Protein AF-A0A2I1HVH8-F1 (afdb_monomer_lite)

Organism: NCBI:txid588596

Structure (mmCIF, N/CA/C/O backbone):
data_AF-A0A2I1HVH8-F1
#
_entry.id   AF-A0A2I1HVH8-F1
#
loop_
_atom_site.group_PDB
_atom_site.id
_atom_site.type_symbol
_atom_site.label_atom_id
_atom_site.label_alt_id
_atom_site.label_comp_id
_atom_site.label_asym_id
_atom_site.label_entity_id
_atom_site.label_seq_id
_atom_site.pdbx_PDB_ins_code
_atom_site.Cartn_x
_atom_site.Cartn_y
_atom_site.Cartn_z
_atom_site.occupancy
_atom_site.B_iso_or_equiv
_atom_site.auth_seq_id
_atom_site.auth_comp_id
_atom_site.auth_asym_id
_atom_site.auth_atom_id
_atom_site.pdbx_PDB_model_num
ATOM 1 N N . MET A 1 1 ? 61.898 50.102 49.436 1.00 34.00 1 MET A N 1
ATOM 2 C CA . MET A 1 1 ? 62.771 50.126 48.246 1.00 34.00 1 MET A CA 1
ATOM 3 C C . MET A 1 1 ? 62.440 48.877 47.449 1.00 34.00 1 MET A C 1
ATOM 5 O O . MET A 1 1 ? 62.693 47.801 47.965 1.00 34.00 1 MET A O 1
ATOM 9 N N . GLU A 1 2 ? 61.771 48.942 46.303 1.00 34.81 2 GLU A N 1
ATOM 10 C CA . GLU A 1 2 ? 61.152 50.096 45.628 1.00 34.81 2 GLU A CA 1
ATOM 11 C C . GLU A 1 2 ? 59.725 49.744 45.173 1.00 34.81 2 GLU A C 1
ATOM 13 O O . GLU A 1 2 ? 59.361 48.579 45.056 1.00 34.81 2 GLU A O 1
ATOM 18 N N . VAL A 1 3 ? 58.927 50.789 44.977 1.00 26.58 3 VAL A N 1
ATOM 19 C CA . VAL A 1 3 ? 57.600 50.820 44.334 1.00 26.58 3 VAL A CA 1
ATOM 20 C C . VAL A 1 3 ? 57.868 51.545 42.988 1.00 26.58 3 VAL A C 1
ATOM 22 O O . VAL A 1 3 ? 58.824 52.314 42.940 1.00 26.58 3 VAL A O 1
ATOM 25 N N . THR A 1 4 ? 57.238 51.325 41.831 1.00 30.77 4 THR A N 1
ATOM 26 C CA . THR A 1 4 ? 55.811 51.384 41.444 1.00 30.77 4 THR A CA 1
ATOM 27 C C . THR A 1 4 ? 55.678 51.012 39.957 1.00 30.77 4 THR A C 1
ATOM 29 O O . THR A 1 4 ? 56.573 51.335 39.185 1.00 30.77 4 THR A O 1
ATOM 32 N N . ASN A 1 5 ? 54.513 50.500 39.546 1.00 32.00 5 ASN A N 1
ATOM 33 C CA . ASN A 1 5 ? 53.849 50.790 38.259 1.00 32.00 5 ASN A CA 1
ATOM 34 C C . ASN A 1 5 ? 52.337 50.737 38.565 1.00 32.00 5 ASN A C 1
ATOM 36 O O . ASN A 1 5 ? 51.844 49.668 38.900 1.00 32.00 5 ASN A O 1
ATOM 40 N N . ILE A 1 6 ? 51.689 51.863 38.881 1.00 35.03 6 ILE A N 1
ATOM 41 C CA . ILE A 1 6 ? 51.055 52.859 37.986 1.00 35.03 6 ILE A CA 1
ATOM 42 C C . ILE A 1 6 ? 49.607 52.473 37.596 1.00 35.03 6 ILE A C 1
ATOM 44 O O . ILE A 1 6 ? 49.380 51.826 36.583 1.00 35.03 6 ILE A O 1
ATOM 48 N N . ILE A 1 7 ? 48.698 52.971 38.449 1.00 35.03 7 ILE A N 1
ATOM 49 C CA . ILE A 1 7 ? 47.397 53.640 38.204 1.00 35.03 7 ILE A CA 1
ATOM 50 C C . ILE A 1 7 ? 46.210 52.838 37.628 1.00 35.03 7 ILE A C 1
ATOM 52 O O . ILE A 1 7 ? 46.290 52.197 36.587 1.00 35.03 7 ILE A O 1
ATOM 56 N N . GLU A 1 8 ? 45.089 52.988 38.343 1.00 32.66 8 GLU A N 1
ATOM 57 C CA . GLU A 1 8 ? 43.736 52.471 38.106 1.00 32.66 8 GLU A CA 1
ATOM 58 C C . GLU A 1 8 ? 42.855 53.485 37.336 1.00 32.66 8 GLU A C 1
ATOM 60 O O . GLU A 1 8 ? 42.989 54.692 37.527 1.00 32.66 8 GLU A O 1
ATOM 65 N N . ASP A 1 9 ? 41.991 52.948 36.469 1.00 32.50 9 ASP A N 1
ATOM 66 C CA . ASP A 1 9 ? 40.553 53.191 36.220 1.00 32.50 9 ASP A CA 1
ATOM 67 C C . ASP A 1 9 ? 39.823 54.559 36.381 1.00 32.50 9 ASP A C 1
ATOM 69 O O . ASP A 1 9 ? 40.107 55.390 37.236 1.00 32.50 9 ASP A O 1
ATOM 73 N N . VAL A 1 10 ? 38.709 54.622 35.621 1.00 35.72 10 VAL A N 1
ATOM 74 C CA . VAL A 1 10 ? 37.472 55.439 35.756 1.00 35.72 10 VAL A CA 1
ATOM 75 C C . VAL A 1 10 ? 37.502 56.906 35.283 1.00 35.72 10 VAL A C 1
ATOM 77 O O . VAL A 1 10 ? 38.093 57.765 35.92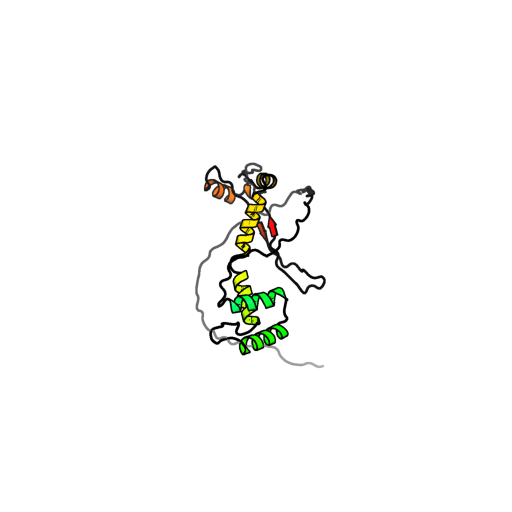4 1.00 35.72 10 VAL A O 1
ATOM 80 N N . ASP A 1 11 ? 36.728 57.211 34.227 1.00 34.94 11 ASP A N 1
ATOM 81 C CA . ASP A 1 11 ? 35.500 58.018 34.395 1.00 34.94 11 ASP A CA 1
ATOM 82 C C . ASP A 1 11 ? 34.467 57.828 33.261 1.00 34.94 11 ASP A C 1
ATOM 84 O O . ASP A 1 11 ? 34.795 57.332 32.181 1.00 34.94 11 ASP A O 1
ATOM 88 N N . ASN A 1 12 ? 33.202 58.138 33.572 1.00 35.31 12 ASN A N 1
ATOM 89 C CA . ASN A 1 12 ? 32.014 57.925 32.726 1.00 35.31 12 ASN A CA 1
ATOM 90 C C . ASN A 1 12 ? 31.882 58.937 31.573 1.00 35.31 12 ASN A C 1
ATOM 92 O O . ASN A 1 12 ? 32.375 60.052 31.681 1.00 35.31 12 ASN A O 1
ATOM 96 N N . ASP A 1 13 ? 31.061 58.597 30.573 1.00 37.09 13 ASP A N 1
ATOM 97 C CA . ASP A 1 13 ? 29.995 59.498 30.103 1.00 37.09 13 ASP A CA 1
ATOM 98 C C . ASP A 1 13 ? 28.832 58.694 29.485 1.00 37.09 13 ASP A C 1
ATOM 100 O O . ASP A 1 13 ? 29.023 57.593 28.964 1.00 37.09 13 ASP A O 1
ATOM 104 N N . VAL A 1 14 ? 27.618 59.236 29.612 1.00 41.03 14 VAL A N 1
ATOM 105 C CA . VAL A 1 14 ? 26.330 58.654 29.187 1.00 41.03 14 VAL A CA 1
ATOM 106 C C . VAL A 1 14 ? 25.817 59.427 27.976 1.00 41.03 14 VAL A C 1
ATOM 108 O O . VAL A 1 14 ? 25.887 60.648 28.001 1.00 41.03 14 VAL A O 1
ATOM 111 N N . GLU A 1 15 ? 25.227 58.748 26.991 1.00 42.59 15 GLU A N 1
ATOM 112 C CA . GLU A 1 15 ? 24.116 59.306 26.203 1.00 42.59 15 GLU A CA 1
ATOM 113 C C . GLU A 1 15 ? 23.128 58.192 25.821 1.00 42.59 15 GLU A C 1
ATOM 115 O O . GLU A 1 15 ? 23.502 57.020 25.700 1.00 42.59 15 GLU A O 1
ATOM 120 N N . GLU A 1 16 ? 21.862 58.579 25.697 1.00 37.84 16 GLU A N 1
ATOM 121 C CA . GLU A 1 16 ? 20.694 57.720 25.469 1.00 37.84 16 GLU A CA 1
ATOM 122 C C . GLU A 1 16 ? 20.374 57.587 23.965 1.00 37.84 16 GLU A C 1
ATOM 124 O O . GLU A 1 16 ? 20.778 58.424 23.163 1.00 37.84 16 GLU A O 1
ATOM 129 N N . ASP A 1 17 ? 19.603 56.565 23.581 1.00 40.47 17 ASP A N 1
ATOM 130 C CA . ASP A 1 17 ? 18.743 56.613 22.388 1.00 40.47 17 ASP A CA 1
ATOM 131 C C . ASP A 1 17 ? 17.517 55.705 22.620 1.00 40.47 17 ASP A C 1
ATOM 133 O O . ASP A 1 17 ? 17.613 54.664 23.279 1.00 40.47 17 ASP A O 1
ATOM 137 N N . GLU A 1 18 ? 16.348 56.157 22.162 1.00 40.56 18 GLU A N 1
ATOM 138 C CA . GLU A 1 18 ? 15.040 55.781 22.722 1.00 40.56 18 GLU A CA 1
ATOM 139 C C . GLU A 1 18 ? 14.356 54.540 22.094 1.00 40.56 18 GLU A C 1
ATOM 141 O O . GLU A 1 18 ? 14.750 53.998 21.062 1.00 40.56 18 GLU A O 1
ATOM 146 N N . VAL A 1 19 ? 13.299 54.102 22.787 1.00 46.94 19 VAL A N 1
ATOM 147 C CA . VAL A 1 19 ? 12.370 52.991 22.504 1.00 46.94 19 VAL A CA 1
ATOM 148 C C . VAL A 1 19 ? 11.565 53.106 21.200 1.00 46.94 19 VAL A C 1
ATOM 150 O O . VAL A 1 19 ? 11.231 54.201 20.760 1.00 46.94 19 VAL A O 1
ATOM 153 N N . GLU A 1 20 ? 11.088 51.960 20.701 1.00 39.94 20 GLU A N 1
ATOM 154 C CA . GLU A 1 20 ? 9.689 51.823 20.258 1.00 39.94 20 GLU A CA 1
ATOM 155 C C . GLU A 1 20 ? 9.161 50.421 20.637 1.00 39.94 20 GLU A C 1
ATOM 157 O O . GLU A 1 20 ? 9.831 49.410 20.404 1.00 39.94 20 GLU A O 1
ATOM 162 N N . ASP A 1 21 ? 7.990 50.385 21.280 1.00 40.16 21 ASP A N 1
ATOM 163 C CA . ASP A 1 21 ? 7.294 49.181 21.756 1.00 40.16 21 ASP A CA 1
ATOM 164 C C . ASP A 1 21 ? 6.444 48.529 20.648 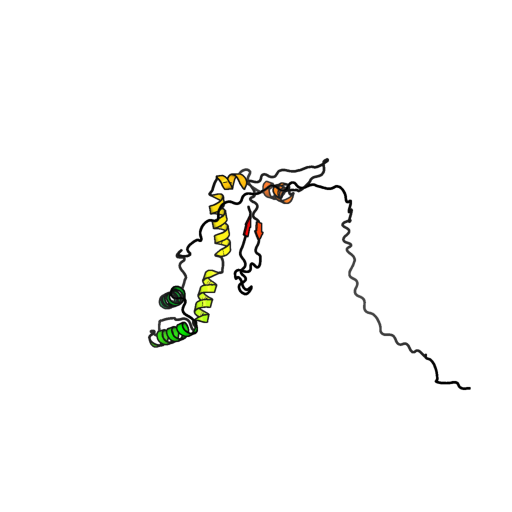1.00 40.16 21 ASP A C 1
ATOM 166 O O . ASP A 1 21 ? 6.005 49.208 19.720 1.00 40.16 21 ASP A O 1
ATOM 170 N N . ASP A 1 22 ? 6.109 47.242 20.798 1.00 41.78 22 ASP A N 1
ATOM 171 C CA . ASP A 1 22 ? 4.898 46.674 20.182 1.00 41.78 22 ASP A CA 1
ATOM 172 C C . ASP A 1 22 ? 4.371 45.493 21.033 1.00 41.78 22 ASP A C 1
ATOM 174 O O . ASP A 1 22 ? 4.923 44.387 21.031 1.00 41.78 22 ASP A O 1
ATOM 178 N N . ASP A 1 23 ? 3.305 45.747 21.798 1.00 46.72 23 ASP A N 1
ATOM 179 C CA . ASP A 1 23 ? 2.605 44.768 22.641 1.00 46.72 23 ASP A CA 1
ATOM 180 C C . ASP A 1 23 ? 1.789 43.766 21.802 1.00 46.72 23 ASP A C 1
ATOM 182 O O . ASP A 1 23 ? 0.878 44.173 21.078 1.00 46.72 23 ASP A O 1
ATOM 186 N N . VAL A 1 24 ? 1.974 42.451 22.003 1.00 47.81 24 VAL A N 1
ATOM 187 C CA . VAL A 1 24 ? 0.901 41.459 21.756 1.00 47.81 24 VAL A CA 1
ATOM 188 C C . VAL A 1 24 ? 0.891 40.348 22.815 1.00 47.81 24 VAL A C 1
ATOM 190 O O . VAL A 1 24 ? 1.461 39.277 22.627 1.00 47.81 24 VAL A O 1
ATOM 193 N N . ASP A 1 25 ? 0.184 40.657 23.900 1.00 38.38 25 ASP A N 1
ATOM 194 C CA . ASP A 1 25 ? -0.862 39.867 24.574 1.00 38.38 25 ASP A CA 1
ATOM 195 C C . ASP A 1 25 ? -0.653 38.364 24.884 1.00 38.38 25 ASP A C 1
ATOM 197 O O . ASP A 1 25 ? -0.353 37.514 24.040 1.00 38.38 25 ASP A O 1
ATOM 201 N N . GLU A 1 26 ? -0.940 38.031 26.140 1.00 47.72 26 GLU A N 1
ATOM 202 C CA . GLU A 1 26 ? -0.779 36.720 26.760 1.00 47.72 26 GLU A CA 1
ATOM 203 C C . GLU A 1 26 ? -1.808 35.703 26.244 1.00 47.72 26 GLU A C 1
ATOM 205 O O . GLU A 1 26 ? -3.008 35.970 26.184 1.00 47.72 26 GLU A O 1
ATOM 210 N N . ARG A 1 27 ? -1.369 34.463 26.000 1.00 46.41 27 ARG A N 1
ATOM 211 C CA . ARG A 1 27 ? -2.220 33.284 26.222 1.00 46.41 27 ARG A CA 1
ATOM 212 C C . ARG A 1 27 ? -1.409 32.172 26.860 1.00 46.41 27 ARG A C 1
ATOM 214 O O . ARG A 1 27 ? -0.721 31.415 26.176 1.00 46.41 27 ARG A O 1
ATOM 221 N N . GLU A 1 28 ? -1.524 32.098 28.179 1.00 44.59 28 GLU A N 1
ATOM 222 C CA . GLU A 1 28 ? -1.053 30.977 28.980 1.00 44.59 28 GLU A CA 1
ATOM 223 C C . GLU A 1 28 ? -1.683 29.673 28.469 1.00 44.59 28 GLU A C 1
ATOM 225 O O . GLU A 1 28 ? -2.885 29.603 28.199 1.00 44.59 28 GLU A O 1
ATOM 230 N N . MET A 1 29 ? -0.857 28.639 28.314 1.00 44.59 29 MET A N 1
ATOM 231 C CA . MET A 1 29 ? -1.320 27.268 28.114 1.00 44.59 29 MET A CA 1
ATOM 232 C C . MET A 1 29 ? -1.017 26.489 29.389 1.00 44.59 29 MET A C 1
ATOM 234 O O . MET A 1 29 ? -0.026 25.766 29.465 1.00 44.59 29 MET A O 1
ATOM 238 N N . GLU A 1 30 ? -1.868 26.687 30.397 1.00 44.84 30 GLU A N 1
ATOM 239 C CA . GLU A 1 30 ? -1.991 25.754 31.514 1.00 44.84 30 GLU A CA 1
ATOM 240 C C . GLU A 1 30 ? -2.623 24.451 30.995 1.00 44.84 30 GLU A C 1
ATOM 242 O O . GLU A 1 30 ? -3.791 24.424 30.611 1.00 44.84 30 GLU A O 1
ATOM 247 N N . ASP A 1 31 ? -1.848 23.370 30.996 1.00 44.09 31 ASP A N 1
ATOM 248 C CA . ASP A 1 31 ? -2.352 21.999 31.107 1.00 44.09 31 ASP A CA 1
ATOM 249 C C . ASP A 1 31 ? -1.445 21.317 32.147 1.00 44.09 31 ASP A C 1
ATOM 251 O O . ASP A 1 31 ? -0.288 21.002 31.866 1.00 44.09 31 ASP A O 1
ATOM 255 N N . ASP A 1 32 ? -1.948 21.195 33.380 1.00 40.41 32 ASP A N 1
ATOM 256 C CA . ASP A 1 32 ? -1.176 20.814 34.570 1.00 40.41 32 ASP A CA 1
ATOM 257 C C . ASP A 1 32 ? -0.465 19.452 34.449 1.00 40.41 32 ASP A C 1
ATOM 259 O O . ASP A 1 32 ? -1.087 18.410 34.207 1.00 40.41 32 ASP A O 1
ATOM 263 N N . GLU A 1 33 ? 0.836 19.437 34.757 1.00 49.19 33 GLU A N 1
ATOM 264 C CA . GLU A 1 33 ? 1.557 18.211 35.104 1.00 49.19 33 GLU A CA 1
ATOM 265 C C . GLU A 1 33 ? 1.128 17.724 36.496 1.00 49.19 33 GLU A C 1
ATOM 267 O O . GLU A 1 33 ? 1.556 18.260 37.518 1.00 49.19 33 GLU A O 1
ATOM 272 N N . ASP A 1 34 ? 0.343 16.646 36.557 1.00 41.97 34 ASP A N 1
ATOM 273 C CA . ASP A 1 34 ? 0.127 15.890 37.798 1.00 41.97 34 ASP A CA 1
ATOM 274 C C . ASP A 1 34 ? 0.772 14.493 37.673 1.00 41.97 34 ASP A C 1
ATOM 276 O O . ASP A 1 34 ? 0.103 13.454 37.658 1.00 41.97 34 ASP A O 1
ATOM 280 N N . GLU A 1 35 ? 2.109 14.466 37.550 1.00 46.56 35 GLU A N 1
ATOM 281 C CA . GLU A 1 35 ? 2.903 13.235 37.658 1.00 46.56 35 GLU A CA 1
ATOM 282 C C . GLU A 1 35 ? 2.698 12.591 39.041 1.00 46.56 35 GLU A C 1
ATOM 284 O O . GLU A 1 35 ? 3.227 13.036 40.063 1.00 46.56 35 GLU A O 1
ATOM 289 N N . LYS A 1 36 ? 1.976 11.467 39.074 1.00 43.06 36 LYS A N 1
ATOM 290 C CA . LYS A 1 36 ? 1.959 10.546 40.218 1.00 43.06 36 LYS A CA 1
ATOM 291 C C . LYS A 1 36 ? 2.417 9.159 39.781 1.00 43.06 36 LYS A C 1
ATOM 293 O O . LYS A 1 36 ? 1.661 8.388 39.197 1.00 43.06 36 LYS A O 1
ATOM 298 N N . ILE A 1 37 ? 3.681 8.871 40.083 1.00 41.72 37 ILE A N 1
ATOM 299 C CA . ILE A 1 37 ? 4.357 7.587 39.855 1.00 41.72 37 ILE A CA 1
ATOM 300 C C . ILE A 1 37 ? 3.848 6.521 40.851 1.00 41.72 37 ILE A C 1
ATOM 302 O O . ILE A 1 37 ? 3.471 6.867 41.971 1.00 41.72 37 ILE A O 1
ATOM 306 N N . GLN A 1 38 ? 3.982 5.243 40.451 1.00 36.44 38 GLN A N 1
ATOM 307 C CA . GLN A 1 38 ? 3.766 3.955 41.158 1.00 36.44 38 GLN A CA 1
ATOM 308 C C . GLN A 1 38 ? 2.469 3.242 40.720 1.00 36.44 38 GLN A C 1
ATOM 310 O O . GLN A 1 38 ? 1.422 3.868 40.598 1.00 36.44 38 GLN A O 1
ATOM 315 N N . GLU A 1 39 ? 2.464 1.942 40.405 1.00 37.75 39 GLU A N 1
ATOM 316 C CA . GLU A 1 39 ? 3.356 0.822 40.788 1.00 37.75 39 GLU A CA 1
ATOM 317 C C . GLU A 1 39 ? 3.708 -0.081 39.576 1.00 37.75 39 GLU A C 1
ATOM 319 O O . GLU A 1 39 ? 3.120 0.068 38.503 1.00 37.75 39 GLU A O 1
ATOM 324 N N . ASP A 1 40 ? 4.661 -1.007 39.741 1.00 39.72 40 ASP A N 1
ATOM 325 C CA . ASP A 1 40 ? 5.194 -1.871 38.671 1.00 39.72 40 ASP A CA 1
ATOM 326 C C . ASP A 1 40 ? 4.115 -2.695 37.935 1.00 39.72 40 ASP A C 1
ATOM 328 O O . ASP A 1 40 ? 3.392 -3.492 38.537 1.00 39.72 40 ASP A O 1
ATOM 332 N N . VAL A 1 41 ? 4.051 -2.557 36.604 1.00 46.72 41 VAL A N 1
ATOM 333 C CA . VAL A 1 41 ? 3.230 -3.407 35.724 1.00 46.72 41 VAL A CA 1
ATOM 334 C C . VAL A 1 41 ? 4.136 -4.427 35.040 1.00 46.72 41 VAL A C 1
ATOM 336 O O . VAL A 1 41 ? 4.869 -4.102 34.106 1.00 46.72 41 VAL A O 1
ATOM 339 N N . GLU A 1 42 ? 4.079 -5.673 35.505 1.00 39.78 42 GLU A N 1
ATOM 340 C CA . GLU A 1 42 ? 4.772 -6.801 34.884 1.00 39.78 42 GLU A CA 1
ATOM 341 C C . GLU A 1 42 ? 4.022 -7.231 33.610 1.00 39.78 42 GLU A C 1
ATOM 343 O O . GLU A 1 42 ? 2.898 -7.732 33.667 1.00 39.78 42 GLU A O 1
ATOM 348 N N . PHE A 1 43 ? 4.625 -6.989 32.443 1.00 42.22 43 PHE A N 1
ATOM 349 C CA . PHE A 1 43 ? 4.084 -7.411 31.150 1.00 42.22 43 PHE A CA 1
ATOM 350 C C . PHE A 1 43 ? 4.579 -8.821 30.807 1.00 42.22 43 PHE A C 1
ATOM 352 O O . PHE A 1 43 ? 5.760 -9.009 30.507 1.00 42.22 43 PHE A O 1
ATOM 359 N N . GLU A 1 44 ? 3.679 -9.807 30.787 1.00 36.34 44 GLU A N 1
ATOM 360 C CA . GLU A 1 44 ? 3.984 -11.121 30.212 1.00 36.34 44 GLU A CA 1
ATOM 361 C C . GLU A 1 44 ? 4.159 -10.999 28.688 1.00 36.34 44 GLU A C 1
ATOM 363 O O . GLU A 1 44 ? 3.255 -10.569 27.967 1.00 36.34 44 GLU A O 1
ATOM 368 N N . LEU A 1 45 ? 5.338 -11.379 28.189 1.00 35.41 45 LEU A N 1
ATOM 369 C CA . LEU A 1 45 ? 5.624 -11.431 26.757 1.00 35.41 45 LEU A CA 1
ATOM 370 C C . LEU A 1 45 ? 4.925 -12.646 26.137 1.00 35.41 45 LEU A C 1
ATOM 372 O O . LEU A 1 45 ? 5.263 -13.789 26.440 1.00 35.41 45 LEU A O 1
ATOM 376 N N . ILE A 1 46 ? 3.964 -12.393 25.250 1.00 36.50 46 ILE A N 1
ATOM 377 C CA . ILE A 1 46 ? 3.300 -13.432 24.459 1.00 36.50 46 ILE A CA 1
ATOM 378 C C . ILE A 1 46 ? 4.174 -13.739 23.236 1.00 36.50 46 ILE A C 1
ATOM 380 O O . ILE A 1 46 ? 4.367 -12.874 22.381 1.00 36.50 46 ILE A O 1
ATOM 384 N N . ASP A 1 47 ? 4.678 -14.970 23.138 1.00 31.30 47 ASP A N 1
ATOM 385 C CA . ASP A 1 47 ? 5.403 -15.442 21.954 1.00 31.30 47 ASP A CA 1
ATOM 386 C C . ASP A 1 47 ? 4.463 -15.514 20.736 1.00 31.30 47 ASP A C 1
ATOM 388 O O . ASP A 1 47 ? 3.483 -16.262 20.724 1.00 31.30 47 ASP A O 1
ATOM 392 N N . VAL A 1 48 ? 4.782 -14.747 19.689 1.00 39.44 48 VAL A N 1
ATOM 393 C CA . VAL A 1 48 ? 4.052 -14.739 18.412 1.00 39.44 48 VAL A CA 1
ATOM 394 C C . VAL A 1 48 ? 4.838 -15.535 17.371 1.00 39.44 48 VAL A C 1
ATOM 396 O O . VAL A 1 48 ? 5.917 -15.126 16.939 1.00 39.44 48 VAL A O 1
ATOM 399 N N . GLU A 1 49 ? 4.292 -16.675 16.948 1.00 30.23 49 GLU A N 1
ATOM 400 C CA . GLU A 1 49 ? 4.887 -17.523 15.911 1.00 30.23 49 GLU A CA 1
ATOM 401 C C . GLU A 1 49 ? 4.527 -16.998 14.507 1.00 30.23 49 GLU A C 1
ATOM 403 O O . GLU A 1 49 ? 3.356 -16.906 14.135 1.00 30.23 49 GLU A O 1
ATOM 408 N N . TYR A 1 50 ? 5.539 -16.623 13.717 1.00 36.62 50 TYR A N 1
ATOM 409 C CA . TYR A 1 50 ? 5.343 -15.992 12.406 1.00 36.62 50 TYR A CA 1
ATOM 410 C C . TYR A 1 50 ? 5.110 -17.024 11.282 1.00 36.62 50 TYR A C 1
ATOM 412 O O . TYR A 1 50 ? 5.900 -17.963 11.142 1.00 36.62 50 TYR A O 1
ATOM 420 N N . PRO A 1 51 ? 4.096 -16.838 10.410 1.00 34.66 51 PRO A N 1
ATOM 421 C CA . PRO A 1 51 ? 3.867 -17.710 9.259 1.00 34.66 51 PRO A CA 1
ATOM 422 C C . PRO A 1 51 ? 4.925 -17.523 8.146 1.00 34.66 51 PRO A C 1
ATOM 424 O O . PRO A 1 51 ? 5.557 -16.468 8.042 1.00 34.66 51 PRO A O 1
ATOM 427 N N . PRO A 1 52 ? 5.134 -18.534 7.277 1.00 36.81 52 PRO A N 1
ATOM 428 C CA . PRO A 1 52 ? 6.227 -18.540 6.305 1.00 36.81 52 PRO A CA 1
ATOM 429 C C . PRO A 1 52 ? 6.011 -17.593 5.112 1.00 36.81 52 PRO A C 1
ATOM 431 O O . PRO A 1 52 ? 4.926 -17.497 4.541 1.00 36.81 52 PRO A O 1
ATOM 434 N N . VAL A 1 53 ? 7.104 -16.953 4.685 1.00 38.53 53 VAL A N 1
ATOM 435 C CA . VAL A 1 53 ? 7.150 -15.929 3.627 1.00 38.53 53 VAL A CA 1
ATOM 436 C C . VAL A 1 53 ? 6.719 -16.470 2.252 1.00 38.53 53 VAL A C 1
ATOM 438 O O . VAL A 1 53 ? 7.289 -17.435 1.735 1.00 38.53 53 VAL A O 1
ATOM 441 N N . ALA A 1 54 ? 5.747 -15.800 1.622 1.00 38.12 54 ALA A N 1
ATOM 442 C CA . ALA A 1 54 ? 5.308 -16.077 0.253 1.00 38.12 54 ALA A CA 1
ATOM 443 C C . ALA A 1 54 ? 6.292 -15.531 -0.806 1.00 38.12 54 ALA A C 1
ATOM 445 O O . ALA A 1 54 ? 7.024 -14.571 -0.575 1.00 38.12 54 ALA A O 1
ATOM 446 N N . LYS A 1 55 ? 6.328 -16.162 -1.987 1.00 39.56 55 LYS A N 1
ATOM 447 C CA . LYS A 1 55 ? 7.310 -15.868 -3.049 1.00 39.56 55 LYS A CA 1
ATOM 448 C C . LYS A 1 55 ? 6.951 -14.625 -3.875 1.00 39.56 55 LYS A C 1
ATOM 450 O O . LYS A 1 55 ? 5.782 -14.358 -4.128 1.00 39.56 55 LYS A O 1
ATOM 455 N N . ASN A 1 56 ? 7.991 -13.938 -4.351 1.00 36.31 56 ASN A N 1
ATOM 456 C CA . ASN A 1 56 ? 7.929 -12.685 -5.115 1.00 36.31 56 ASN A CA 1
ATOM 457 C C . ASN A 1 56 ? 7.016 -12.736 -6.357 1.00 36.31 56 ASN A C 1
ATOM 459 O O . ASN A 1 56 ? 7.004 -13.722 -7.095 1.00 36.31 56 ASN A O 1
ATOM 463 N N . ILE A 1 57 ? 6.323 -11.622 -6.610 1.00 35.56 57 ILE A N 1
ATOM 464 C CA . ILE A 1 57 ? 5.382 -11.420 -7.723 1.00 35.56 57 ILE A CA 1
ATOM 465 C C . ILE A 1 57 ? 6.117 -10.937 -8.986 1.00 35.56 57 ILE A C 1
ATOM 467 O O . ILE A 1 57 ? 6.963 -10.046 -8.918 1.00 35.56 57 ILE A O 1
ATOM 471 N N . ASP A 1 58 ? 5.756 -11.498 -10.144 1.00 33.00 58 ASP A N 1
ATOM 472 C CA . ASP A 1 58 ? 6.259 -11.098 -11.466 1.00 33.00 58 ASP A CA 1
ATOM 473 C C . ASP A 1 58 ? 5.495 -9.879 -12.025 1.00 33.00 58 ASP A C 1
ATOM 475 O O . ASP A 1 58 ? 4.264 -9.831 -11.998 1.00 33.00 58 ASP A O 1
ATOM 479 N N . ILE A 1 59 ? 6.217 -8.884 -12.553 1.00 38.25 59 ILE A N 1
ATOM 480 C CA . ILE A 1 59 ? 5.659 -7.596 -13.007 1.00 38.25 59 ILE A CA 1
ATOM 481 C C . ILE A 1 59 ? 5.487 -7.606 -14.534 1.00 38.25 59 ILE A C 1
ATOM 483 O O . ILE A 1 59 ? 6.044 -6.783 -15.260 1.00 38.25 59 ILE A O 1
ATOM 487 N N . THR A 1 60 ? 4.690 -8.553 -15.031 1.00 37.41 60 THR A N 1
ATOM 488 C CA . THR A 1 60 ? 4.325 -8.673 -16.456 1.00 37.41 60 THR A CA 1
ATOM 489 C C . THR A 1 60 ? 2.840 -8.379 -16.721 1.00 37.41 60 THR A C 1
ATOM 491 O O . THR A 1 60 ? 2.224 -8.950 -17.621 1.00 37.41 60 THR A O 1
ATOM 494 N N . THR A 1 61 ? 2.244 -7.437 -15.980 1.00 38.34 61 THR A N 1
ATOM 495 C CA . THR A 1 61 ? 0.865 -6.970 -16.205 1.00 38.34 61 THR A CA 1
ATOM 496 C C . THR A 1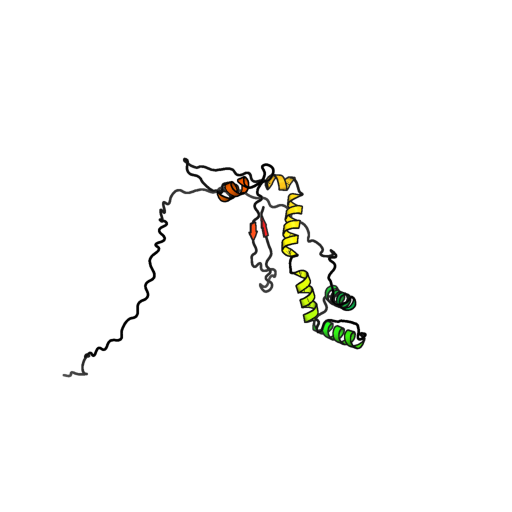 61 ? 0.802 -5.706 -17.075 1.00 38.34 61 THR A C 1
ATOM 498 O O . THR A 1 61 ? 1.343 -4.648 -16.767 1.00 38.34 61 THR A O 1
ATOM 501 N N . SER A 1 62 ? 0.133 -5.857 -18.220 1.00 46.03 62 SER A N 1
ATOM 502 C CA . SER A 1 62 ? 0.049 -4.896 -19.324 1.00 46.03 62 SER A CA 1
ATOM 503 C C . SER A 1 62 ? -0.942 -3.751 -19.058 1.00 46.03 62 SER A C 1
ATOM 505 O O . SER A 1 62 ? -2.065 -3.781 -19.570 1.00 46.03 62 SER A O 1
ATOM 507 N N . ASP A 1 63 ? -0.507 -2.688 -18.384 1.00 45.06 63 ASP A N 1
ATOM 508 C CA . ASP A 1 63 ? -1.138 -1.373 -18.557 1.00 45.06 63 ASP A CA 1
ATOM 509 C C . ASP A 1 63 ? -0.687 -0.737 -19.884 1.00 45.06 63 ASP A C 1
ATOM 511 O O . ASP A 1 63 ? 0.493 -0.764 -20.246 1.00 45.06 63 ASP A O 1
ATOM 515 N N . LYS A 1 64 ? -1.632 -0.162 -20.641 1.00 56.62 64 LYS A N 1
ATOM 516 C CA . LYS A 1 64 ? -1.331 0.536 -21.903 1.00 56.62 64 LYS A CA 1
ATOM 517 C C . LYS A 1 64 ? -0.597 1.844 -21.618 1.00 56.62 64 LYS A C 1
ATOM 519 O O . LYS A 1 64 ? -1.219 2.887 -21.439 1.00 56.62 64 LYS A O 1
ATOM 524 N N . ILE A 1 65 ? 0.729 1.775 -21.620 1.00 62.03 65 ILE A N 1
ATOM 525 C CA . ILE A 1 65 ? 1.596 2.949 -21.635 1.00 62.03 65 ILE A CA 1
ATOM 526 C C . ILE A 1 65 ? 1.352 3.731 -22.931 1.00 62.03 65 ILE A C 1
ATOM 528 O O . ILE A 1 65 ? 1.567 3.206 -24.026 1.00 62.03 65 ILE A O 1
ATOM 532 N N . ASP A 1 66 ? 0.937 4.991 -22.800 1.00 72.00 66 ASP A N 1
ATOM 533 C CA . ASP A 1 66 ? 0.764 5.898 -23.934 1.00 72.00 66 ASP A CA 1
ATOM 534 C C . ASP A 1 66 ? 2.126 6.498 -24.323 1.00 72.00 66 ASP A C 1
ATOM 536 O O . ASP A 1 66 ? 2.601 7.488 -23.763 1.00 72.00 66 ASP A O 1
ATOM 540 N N . PHE A 1 67 ? 2.827 5.806 -25.224 1.00 82.69 67 PHE A N 1
ATOM 541 C CA . PHE A 1 67 ? 4.128 6.236 -25.729 1.00 82.69 67 PHE A CA 1
ATOM 542 C C . PHE A 1 67 ? 3.977 7.315 -26.818 1.00 82.69 67 PHE A C 1
ATOM 544 O O . PHE A 1 67 ? 3.082 7.200 -27.652 1.00 82.69 67 PHE A O 1
ATOM 551 N N . PRO A 1 68 ? 4.913 8.285 -26.929 1.00 84.06 68 PRO A N 1
ATOM 552 C CA . PRO A 1 68 ? 4.889 9.310 -27.983 1.00 84.06 68 PRO A CA 1
ATOM 553 C C . PRO A 1 68 ? 4.868 8.755 -29.418 1.00 84.06 68 PRO A C 1
ATOM 555 O O . PRO A 1 68 ? 4.446 9.438 -30.346 1.00 84.06 68 PRO A O 1
ATOM 558 N N . SER A 1 69 ? 5.355 7.527 -29.607 1.00 87.62 69 SER A N 1
ATOM 559 C CA . SER A 1 69 ? 5.203 6.734 -30.827 1.00 87.62 69 SER A CA 1
ATOM 560 C C . SER A 1 69 ? 5.345 5.243 -30.500 1.00 87.62 69 SER A C 1
ATOM 562 O O . SER A 1 69 ? 5.888 4.859 -29.456 1.00 87.62 69 SER A O 1
ATOM 564 N N . LYS A 1 70 ? 4.911 4.379 -31.421 1.00 87.81 70 LYS A N 1
ATOM 565 C CA . LYS A 1 70 ? 5.118 2.925 -31.327 1.00 87.81 70 LYS A CA 1
ATOM 566 C C . LYS A 1 70 ? 6.612 2.577 -31.319 1.00 87.81 70 LYS A C 1
ATOM 568 O O . LYS A 1 70 ? 7.053 1.691 -30.591 1.00 87.81 70 LYS A O 1
ATOM 573 N N . GLU A 1 71 ? 7.390 3.290 -32.121 1.00 89.56 71 GLU A N 1
ATOM 574 C CA . GLU A 1 71 ? 8.830 3.129 -32.288 1.00 89.56 71 GLU A CA 1
ATOM 575 C C . GLU A 1 71 ? 9.591 3.543 -31.021 1.00 89.56 71 GLU A C 1
ATOM 577 O O . GLU A 1 71 ? 10.499 2.826 -30.603 1.00 89.56 71 GLU A O 1
ATOM 582 N N . PHE A 1 72 ? 9.172 4.628 -30.358 1.00 91.19 72 PHE A N 1
ATOM 583 C CA . PHE A 1 72 ? 9.676 5.039 -29.046 1.00 91.19 72 PHE A CA 1
ATOM 584 C C . PHE A 1 72 ? 9.437 3.935 -28.011 1.00 91.19 72 PHE A C 1
ATOM 586 O O . PHE A 1 72 ? 10.370 3.549 -27.307 1.00 91.19 72 PHE A O 1
ATOM 593 N N . GLY A 1 73 ? 8.209 3.406 -27.939 1.00 87.88 73 GLY A N 1
ATOM 594 C CA . GLY A 1 73 ? 7.857 2.319 -27.022 1.00 87.88 73 GLY A CA 1
ATOM 595 C C . GLY A 1 73 ? 8.719 1.078 -27.244 1.00 87.88 73 GLY A C 1
ATOM 596 O O . GLY A 1 73 ? 9.385 0.621 -26.320 1.00 87.88 73 GLY A O 1
ATOM 597 N N . ASN A 1 74 ? 8.809 0.607 -28.491 1.00 90.06 74 ASN A N 1
ATOM 598 C CA . ASN A 1 74 ? 9.656 -0.528 -28.869 1.00 90.06 74 ASN A CA 1
ATOM 599 C C . ASN A 1 74 ? 11.135 -0.308 -28.510 1.00 90.06 74 ASN A C 1
ATOM 601 O O . ASN A 1 74 ? 11.781 -1.214 -27.982 1.00 90.06 74 ASN A O 1
ATOM 605 N N . PHE A 1 75 ? 11.676 0.885 -28.780 1.00 92.00 75 PHE A N 1
ATOM 606 C CA . PHE A 1 75 ? 13.057 1.230 -28.446 1.00 92.00 75 PHE A CA 1
ATOM 607 C C . PHE A 1 75 ? 13.295 1.179 -26.931 1.00 92.00 75 PHE A C 1
ATOM 609 O O . PHE A 1 75 ? 14.225 0.517 -26.474 1.00 92.00 75 PHE A O 1
ATOM 616 N N . MET A 1 76 ? 12.418 1.802 -26.140 1.00 89.44 76 MET A N 1
ATOM 617 C CA . MET A 1 76 ? 12.524 1.783 -24.681 1.00 89.44 76 MET A CA 1
ATOM 618 C C . MET A 1 76 ? 12.359 0.372 -24.097 1.00 89.44 76 MET A C 1
ATOM 620 O O . MET A 1 76 ? 13.113 -0.002 -23.199 1.00 89.44 76 MET A O 1
ATOM 624 N N . SER A 1 77 ? 11.452 -0.446 -24.643 1.00 87.81 77 SER A N 1
ATOM 625 C CA . SER A 1 77 ? 11.303 -1.855 -24.258 1.00 87.81 77 SER A CA 1
ATOM 626 C C . SER A 1 77 ? 12.567 -2.677 -24.522 1.00 87.81 77 SER A C 1
ATOM 628 O O . SER A 1 77 ? 12.901 -3.539 -23.712 1.00 87.81 77 SER A O 1
ATOM 630 N N . LEU A 1 78 ? 13.299 -2.412 -25.612 1.00 88.75 78 LEU A N 1
ATOM 631 C CA . LEU A 1 78 ? 14.581 -3.071 -25.888 1.00 88.75 78 LEU A CA 1
ATOM 632 C C . LEU A 1 78 ? 15.659 -2.689 -24.867 1.00 88.75 78 LEU A C 1
ATOM 634 O O . LEU A 1 78 ? 16.390 -3.572 -24.422 1.00 88.75 78 LEU A O 1
ATOM 638 N N . LEU A 1 79 ? 15.741 -1.414 -24.466 1.00 86.94 79 LEU A N 1
ATOM 639 C CA . LEU A 1 79 ? 16.722 -0.967 -23.467 1.00 86.94 79 LEU A CA 1
ATOM 640 C C . LEU A 1 79 ? 16.497 -1.610 -22.093 1.00 86.94 79 LEU A C 1
ATOM 642 O O . LEU A 1 79 ? 17.466 -1.957 -21.423 1.00 86.94 79 LEU A O 1
ATOM 646 N N . VAL A 1 80 ? 15.231 -1.765 -21.685 1.00 83.56 80 VAL A N 1
ATOM 647 C CA . VAL A 1 80 ? 14.853 -2.405 -20.413 1.00 83.56 80 VAL A CA 1
ATOM 648 C C . VAL A 1 80 ? 15.054 -3.918 -20.478 1.00 83.56 80 VAL A C 1
ATOM 650 O O . VAL A 1 80 ? 15.673 -4.488 -19.588 1.00 83.56 80 VAL A O 1
ATOM 653 N N . LYS A 1 81 ? 14.586 -4.578 -21.548 1.00 86.38 81 LYS A N 1
ATOM 654 C CA . LYS A 1 81 ? 14.647 -6.043 -21.695 1.00 86.38 81 LYS A CA 1
ATOM 655 C C . LYS A 1 81 ? 16.070 -6.613 -21.635 1.00 86.38 81 LYS A C 1
ATOM 657 O O . LYS A 1 81 ? 16.240 -7.761 -21.235 1.00 86.38 81 LYS A O 1
ATOM 662 N N . TRP A 1 82 ? 17.060 -5.842 -22.076 1.00 87.44 82 TRP A N 1
ATOM 663 C CA . TRP A 1 82 ? 18.457 -6.270 -22.176 1.00 87.44 82 TRP A CA 1
ATOM 664 C C . TRP A 1 82 ? 19.405 -5.510 -21.235 1.00 87.44 82 TRP A C 1
ATOM 666 O O . TRP A 1 82 ? 20.615 -5.622 -21.403 1.00 87.44 82 TRP A O 1
ATOM 676 N N . ASP A 1 83 ? 18.857 -4.726 -20.298 1.00 82.88 83 ASP A N 1
ATOM 677 C CA . ASP A 1 83 ? 19.575 -3.867 -19.341 1.00 82.88 83 ASP A CA 1
ATOM 678 C C . ASP A 1 83 ? 20.809 -3.150 -19.929 1.00 82.88 83 ASP A C 1
ATOM 680 O O . ASP A 1 83 ? 21.943 -3.240 -19.454 1.00 82.88 83 ASP A O 1
ATOM 684 N N . LEU A 1 84 ? 20.601 -2.465 -21.056 1.00 85.56 84 LEU A N 1
ATOM 685 C CA . LEU A 1 84 ? 21.709 -1.890 -21.814 1.00 85.56 84 LEU A CA 1
ATOM 686 C C . LEU A 1 84 ? 22.293 -0.666 -21.097 1.00 85.56 84 LEU A C 1
ATOM 688 O O . LEU A 1 84 ? 21.586 0.301 -20.803 1.00 85.56 84 LEU A O 1
ATOM 692 N N . SER A 1 85 ? 23.614 -0.660 -20.892 1.00 88.19 85 SER A N 1
ATOM 693 C CA . SER A 1 85 ? 24.318 0.476 -20.284 1.00 88.19 85 SER A CA 1
ATOM 694 C C . SER A 1 85 ? 24.066 1.777 -21.052 1.00 88.19 85 SER A C 1
ATOM 696 O O . SER A 1 85 ? 23.865 1.765 -22.270 1.00 88.19 85 SER A O 1
ATOM 698 N N . ASP A 1 86 ? 24.098 2.923 -20.368 1.00 84.75 86 ASP A N 1
ATOM 699 C CA . ASP A 1 86 ? 23.817 4.217 -21.006 1.00 84.75 86 ASP A CA 1
ATOM 700 C C . ASP A 1 86 ? 24.795 4.534 -22.152 1.00 84.75 86 ASP A C 1
ATOM 702 O O . ASP A 1 86 ? 24.390 5.111 -23.159 1.00 84.75 86 ASP A O 1
ATOM 706 N N . ALA A 1 87 ? 26.063 4.118 -22.058 1.00 88.31 87 ALA A N 1
ATOM 707 C CA . ALA A 1 87 ? 27.035 4.291 -23.141 1.00 88.31 87 ALA A CA 1
ATOM 708 C C . ALA A 1 87 ? 26.637 3.496 -24.400 1.00 88.31 87 ALA A C 1
ATOM 710 O O . ALA A 1 87 ? 26.552 4.062 -25.490 1.00 88.31 87 ALA A O 1
ATOM 711 N N . CYS A 1 88 ? 26.323 2.205 -24.243 1.00 90.44 88 CYS A N 1
ATOM 712 C CA . CYS A 1 88 ? 25.885 1.345 -25.344 1.00 90.44 88 CYS A CA 1
ATOM 713 C C . CYS A 1 88 ? 24.549 1.829 -25.933 1.00 90.44 88 CYS A C 1
ATOM 715 O O . CYS A 1 88 ? 24.417 2.017 -27.142 1.00 90.44 88 CYS A O 1
ATOM 717 N N . SER A 1 89 ? 23.584 2.123 -25.061 1.00 91.94 89 SER A N 1
ATOM 718 C CA . SER A 1 89 ? 22.250 2.592 -25.432 1.00 91.94 89 SER A CA 1
ATOM 719 C C . SER A 1 89 ? 22.280 3.911 -26.208 1.00 91.94 89 SER A C 1
ATOM 721 O O . SER A 1 89 ? 21.464 4.098 -27.108 1.00 91.94 89 SER A O 1
ATOM 723 N N . ASN A 1 90 ? 23.193 4.839 -25.885 1.00 91.44 90 ASN A N 1
ATOM 724 C CA . ASN A 1 90 ? 23.286 6.123 -26.588 1.00 91.44 90 ASN A CA 1
ATOM 725 C C . ASN A 1 90 ? 23.865 5.968 -28.004 1.00 91.44 90 ASN A C 1
ATOM 727 O O . ASN A 1 90 ? 23.366 6.620 -28.922 1.00 91.44 90 ASN A O 1
ATOM 731 N N . GLU A 1 91 ? 24.843 5.081 -28.224 1.00 94.12 91 GLU A N 1
ATOM 732 C CA . GLU A 1 91 ? 25.312 4.780 -29.586 1.00 94.12 91 GLU A CA 1
ATOM 733 C C . GLU A 1 91 ? 24.242 4.031 -30.399 1.00 94.12 91 GLU A C 1
ATOM 735 O O . GLU A 1 91 ? 24.024 4.365 -31.565 1.00 94.12 91 GLU A O 1
ATOM 740 N N . ILE A 1 92 ? 23.483 3.111 -29.785 1.00 93.12 92 ILE A N 1
ATOM 741 C CA . ILE A 1 92 ? 22.330 2.471 -30.444 1.00 93.12 92 ILE A CA 1
ATOM 742 C C . ILE A 1 92 ? 21.254 3.514 -30.785 1.00 93.12 92 ILE A C 1
ATOM 744 O O . ILE A 1 92 ? 20.769 3.518 -31.911 1.00 93.12 92 ILE A O 1
ATOM 748 N N . LEU A 1 93 ? 20.922 4.445 -29.881 1.00 93.81 93 LEU A N 1
ATOM 749 C CA . LEU A 1 93 ? 19.969 5.537 -30.139 1.00 93.81 93 LEU A CA 1
ATOM 750 C C . LEU A 1 93 ? 20.413 6.425 -31.310 1.00 93.81 93 LEU A C 1
ATOM 752 O O . LEU A 1 93 ? 19.601 6.807 -32.151 1.00 93.81 93 LEU A O 1
ATOM 756 N N . LYS A 1 94 ? 21.702 6.761 -31.369 1.00 94.25 94 LYS A N 1
ATOM 757 C CA . LYS A 1 94 ? 22.307 7.567 -32.436 1.00 94.25 94 LYS A CA 1
ATOM 758 C C . LYS A 1 94 ? 22.262 6.841 -33.781 1.00 94.25 94 LYS A C 1
ATOM 760 O O . LYS A 1 94 ? 21.855 7.440 -34.774 1.00 94.25 94 LYS A O 1
ATOM 765 N N . PHE A 1 95 ? 22.582 5.546 -33.800 1.00 93.94 95 PHE A N 1
ATOM 766 C CA . PHE A 1 95 ? 22.404 4.694 -34.976 1.00 93.94 95 PHE A CA 1
ATOM 767 C C . PHE A 1 95 ? 20.929 4.615 -35.397 1.00 93.94 95 PHE A C 1
ATOM 769 O O . PHE A 1 95 ? 20.617 4.884 -36.555 1.00 93.94 95 PHE A O 1
ATOM 776 N N . SER A 1 96 ? 20.009 4.350 -34.462 1.00 92.81 96 SER A N 1
ATOM 777 C CA . SER A 1 96 ? 18.564 4.300 -34.723 1.00 92.81 96 SER A CA 1
ATOM 778 C C . SER A 1 96 ? 18.046 5.602 -35.333 1.00 92.81 96 SER A C 1
ATOM 780 O O . SER A 1 96 ? 17.288 5.549 -36.293 1.00 92.81 96 SER A O 1
ATOM 782 N N . LYS A 1 97 ? 18.501 6.767 -34.850 1.00 91.06 97 LYS A N 1
ATOM 783 C CA . LYS A 1 97 ? 18.168 8.073 -35.443 1.00 91.06 97 LYS A CA 1
ATOM 784 C C . LYS A 1 97 ? 18.707 8.251 -36.861 1.00 91.06 97 LYS A C 1
ATOM 786 O O . LYS A 1 97 ? 18.024 8.851 -37.676 1.00 91.06 97 LYS A O 1
ATOM 791 N N . SER A 1 98 ? 19.890 7.719 -37.172 1.00 91.62 98 SER A N 1
ATOM 792 C CA . SER A 1 98 ? 20.478 7.826 -38.520 1.00 91.62 98 SER A CA 1
ATOM 793 C C . SER A 1 98 ? 19.761 6.998 -39.595 1.00 91.62 98 SER A C 1
ATOM 795 O O . SER A 1 98 ? 19.953 7.253 -40.780 1.00 91.62 98 SER A O 1
ATOM 797 N N . ILE A 1 99 ? 18.934 6.026 -39.188 1.00 91.12 99 ILE A N 1
ATOM 798 C CA . ILE A 1 99 ? 18.127 5.173 -40.080 1.00 91.12 99 ILE A CA 1
ATOM 799 C C . ILE A 1 99 ? 16.613 5.379 -39.904 1.00 91.12 99 ILE A C 1
ATOM 801 O O . ILE A 1 99 ? 15.816 4.6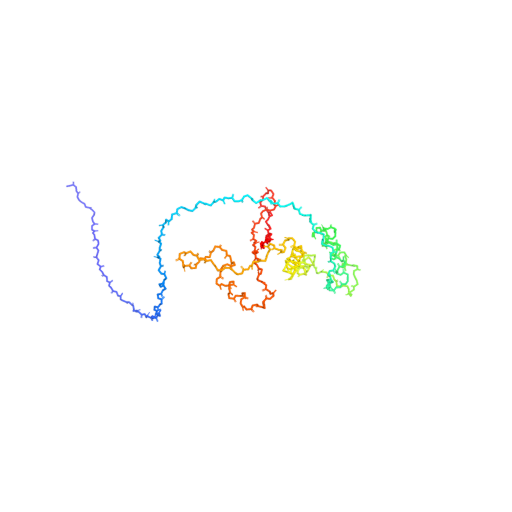92 -40.546 1.00 91.12 99 ILE A O 1
ATOM 805 N N . ALA A 1 100 ? 16.204 6.280 -39.009 1.00 89.31 100 ALA A N 1
ATOM 806 C CA . ALA A 1 100 ? 14.806 6.604 -38.769 1.00 89.31 100 ALA A CA 1
ATOM 807 C C . ALA A 1 100 ? 14.237 7.441 -39.925 1.00 89.31 100 ALA A C 1
ATOM 809 O O . ALA A 1 100 ? 14.952 8.198 -40.577 1.00 89.31 100 ALA A O 1
ATOM 810 N N . ARG A 1 101 ? 12.930 7.308 -40.163 1.00 89.81 101 ARG A N 1
ATOM 811 C CA . ARG A 1 101 ? 12.179 8.201 -41.058 1.00 89.81 101 ARG A CA 1
ATOM 812 C C . ARG A 1 101 ? 11.830 9.487 -40.300 1.00 89.81 101 ARG A C 1
ATOM 814 O O . ARG A 1 101 ? 11.689 9.440 -39.080 1.00 89.81 101 ARG A O 1
ATOM 821 N N . ASP A 1 102 ? 11.630 10.598 -41.006 1.00 84.00 102 ASP A N 1
ATOM 822 C CA . ASP A 1 102 ? 11.366 11.912 -40.390 1.00 84.00 102 ASP A CA 1
ATOM 823 C C . ASP A 1 102 ? 10.091 11.955 -39.518 1.00 84.00 102 ASP A C 1
ATOM 825 O O . ASP A 1 102 ? 9.979 12.790 -38.624 1.00 84.00 102 ASP A O 1
ATOM 829 N N . ASP A 1 103 ? 9.136 11.041 -39.739 1.00 84.81 103 ASP A N 1
ATOM 830 C CA . ASP A 1 103 ? 7.919 10.877 -38.931 1.00 84.81 103 ASP A CA 1
ATOM 831 C C . ASP A 1 103 ? 8.129 10.073 -37.630 1.00 84.81 103 ASP A C 1
ATOM 833 O O . ASP A 1 103 ? 7.220 9.978 -36.804 1.00 84.81 103 ASP A O 1
ATOM 837 N N . VAL A 1 104 ? 9.308 9.479 -37.420 1.00 87.62 104 VAL A N 1
ATOM 838 C CA . VAL A 1 104 ? 9.583 8.598 -36.278 1.00 87.62 104 VAL A CA 1
ATOM 839 C C . VAL A 1 104 ? 10.118 9.387 -35.082 1.00 87.62 104 VAL A C 1
ATOM 841 O O . VAL A 1 104 ? 11.280 9.789 -35.026 1.00 87.62 104 VAL A O 1
ATOM 844 N N . VAL A 1 105 ? 9.281 9.527 -34.053 1.00 88.06 105 VAL A N 1
ATOM 845 C CA . VAL A 1 105 ? 9.684 10.103 -32.763 1.00 88.06 105 VAL A CA 1
ATOM 846 C C . VAL A 1 105 ? 10.523 9.092 -31.973 1.00 88.06 105 VAL A C 1
ATOM 848 O O . VAL A 1 105 ? 10.042 8.008 -31.647 1.00 88.06 105 VAL A O 1
ATOM 851 N N . LEU A 1 106 ? 11.756 9.466 -31.617 1.00 91.06 106 LEU A N 1
ATOM 852 C CA . LEU A 1 106 ? 12.659 8.732 -30.714 1.00 91.06 106 LEU A CA 1
ATOM 853 C C . LEU A 1 106 ? 13.078 9.618 -29.524 1.00 91.06 106 LEU A C 1
ATOM 855 O O . LEU A 1 106 ? 13.056 10.845 -29.649 1.00 91.06 106 LEU A O 1
ATOM 859 N N . PRO A 1 107 ? 13.520 9.043 -28.385 1.00 87.88 107 PRO A N 1
ATOM 860 C CA . PRO A 1 107 ? 14.017 9.826 -27.253 1.00 87.88 107 PRO A CA 1
ATOM 861 C C . PRO A 1 107 ? 15.157 10.774 -27.654 1.00 87.88 107 PRO A C 1
ATOM 863 O O . PRO A 1 107 ? 16.058 10.394 -28.405 1.00 87.88 107 PRO A O 1
ATOM 866 N N . THR A 1 108 ? 15.201 11.997 -27.118 1.00 86.94 108 THR A N 1
ATOM 867 C CA . THR A 1 108 ? 16.328 12.918 -27.371 1.00 86.94 108 THR A CA 1
ATOM 868 C C . THR A 1 108 ? 17.642 12.333 -26.842 1.00 86.94 108 THR A C 1
ATOM 870 O O . THR A 1 108 ? 18.652 12.369 -27.541 1.00 86.94 108 THR A O 1
ATOM 873 N N . SER A 1 109 ? 17.594 11.703 -25.665 1.00 89.00 109 SER A N 1
ATOM 874 C CA . SER A 1 109 ? 18.669 10.904 -25.061 1.00 89.00 109 SER A CA 1
ATOM 875 C C . SER A 1 109 ? 18.091 9.679 -24.346 1.00 89.00 109 SER A C 1
ATOM 877 O O . SER A 1 109 ? 16.918 9.682 -23.962 1.00 89.00 109 SER A O 1
ATOM 879 N N . VAL A 1 110 ? 18.920 8.660 -24.098 1.00 90.12 110 VAL A N 1
ATOM 880 C CA . VAL A 1 110 ? 18.526 7.478 -23.307 1.00 90.12 110 VAL A CA 1
ATOM 881 C C . VAL A 1 110 ? 18.071 7.876 -21.905 1.00 90.12 110 VAL A C 1
ATOM 883 O O . VAL A 1 110 ? 17.027 7.423 -21.449 1.00 90.12 110 VAL A O 1
ATOM 886 N N . LYS A 1 111 ? 18.795 8.796 -21.256 1.00 88.56 111 LYS A N 1
ATOM 887 C CA . LYS A 1 111 ? 18.464 9.307 -19.919 1.00 88.56 111 LYS A CA 1
ATOM 888 C C . LYS A 1 111 ? 17.081 9.968 -19.868 1.00 88.56 111 LYS A C 1
ATOM 890 O O . LYS A 1 111 ? 16.352 9.781 -18.899 1.00 88.56 111 LYS A O 1
ATOM 895 N N . GLN A 1 112 ? 16.691 10.703 -20.914 1.00 85.44 112 GLN A N 1
ATOM 896 C CA . GLN A 1 112 ? 15.339 11.261 -21.022 1.00 85.44 112 GLN A CA 1
ATOM 897 C C . GLN A 1 112 ? 14.284 10.166 -21.243 1.00 85.44 112 GLN A C 1
ATOM 899 O O . GLN A 1 112 ? 13.217 10.232 -20.641 1.00 85.44 112 GLN A O 1
ATOM 904 N N . GLY A 1 113 ? 14.586 9.152 -22.061 1.00 86.94 113 GLY A N 1
ATOM 905 C CA . GLY A 1 113 ? 13.710 7.994 -22.257 1.00 86.94 113 GLY A CA 1
ATOM 906 C C . GLY A 1 113 ? 13.484 7.195 -20.968 1.00 86.94 113 GLY A C 1
ATOM 907 O O . GLY A 1 113 ? 12.343 6.888 -20.635 1.00 86.94 113 GLY A O 1
ATOM 908 N N . ARG A 1 114 ? 14.548 6.921 -20.199 1.00 87.00 114 ARG A N 1
ATOM 909 C CA . ARG A 1 114 ? 14.463 6.272 -18.878 1.00 87.00 114 ARG A CA 1
ATOM 910 C C . ARG A 1 114 ? 13.637 7.117 -17.901 1.00 87.00 114 ARG A C 1
ATOM 912 O O . ARG A 1 114 ? 12.660 6.611 -17.368 1.00 87.00 114 ARG A O 1
ATOM 919 N N . LYS A 1 115 ? 13.901 8.429 -17.802 1.00 84.94 115 LYS A N 1
ATOM 920 C CA . LYS A 1 115 ? 13.094 9.352 -16.977 1.00 84.94 115 LYS A CA 1
ATOM 921 C C . LYS A 1 115 ? 11.602 9.340 -17.345 1.00 84.94 115 LYS A C 1
ATOM 923 O O . LYS A 1 115 ? 10.764 9.466 -16.460 1.00 84.94 115 LYS A O 1
ATOM 928 N N . PHE A 1 116 ? 11.263 9.189 -18.627 1.00 84.38 116 PHE A N 1
ATOM 929 C CA . PHE A 1 116 ? 9.874 9.051 -19.075 1.00 84.38 116 PHE A CA 1
ATOM 930 C C . PHE A 1 116 ? 9.243 7.727 -18.598 1.00 84.38 116 PHE A C 1
ATOM 932 O O . PHE A 1 116 ? 8.124 7.746 -18.093 1.00 84.38 116 PHE A O 1
ATOM 939 N N . LEU A 1 117 ? 9.966 6.600 -18.660 1.00 82.75 117 LEU A N 1
ATOM 940 C CA . LEU A 1 117 ? 9.513 5.336 -18.054 1.00 82.75 117 LEU A CA 1
ATOM 941 C C . LEU A 1 117 ? 9.319 5.465 -16.533 1.00 82.75 117 LEU A C 1
ATOM 943 O O . LEU A 1 117 ? 8.289 5.041 -16.013 1.00 82.75 117 LEU A O 1
ATOM 947 N N . ASP A 1 118 ? 10.260 6.099 -15.829 1.00 76.88 118 ASP A N 1
ATOM 948 C CA . ASP A 1 118 ? 10.175 6.317 -14.377 1.00 76.88 118 ASP A CA 1
ATOM 949 C C . ASP A 1 118 ? 8.946 7.165 -13.999 1.00 76.88 118 ASP A C 1
ATOM 951 O O . ASP A 1 118 ? 8.290 6.919 -12.984 1.00 76.88 118 ASP A O 1
ATOM 955 N N . GLN A 1 119 ? 8.619 8.162 -14.830 1.00 72.81 119 GLN A N 1
ATOM 956 C CA . GLN A 1 119 ? 7.442 9.021 -14.675 1.00 72.81 119 GLN A CA 1
ATOM 957 C C . GLN A 1 119 ? 6.127 8.287 -14.942 1.00 72.81 119 GLN A C 1
ATOM 959 O O . GLN A 1 119 ? 5.141 8.584 -14.277 1.00 72.81 119 GLN A O 1
ATOM 964 N N . LEU A 1 120 ? 6.103 7.325 -15.866 1.00 68.62 120 LEU A N 1
ATOM 965 C CA . LEU A 1 120 ? 4.945 6.456 -16.092 1.00 68.62 120 LEU A CA 1
ATOM 966 C C . LEU A 1 120 ? 4.742 5.461 -14.941 1.00 68.62 120 LEU A C 1
ATOM 968 O O . LEU A 1 120 ? 3.608 5.171 -14.569 1.00 68.62 120 LEU A O 1
ATOM 972 N N . ALA A 1 121 ? 5.830 4.963 -14.349 1.00 63.09 121 ALA A N 1
ATOM 973 C CA . ALA A 1 121 ? 5.778 3.966 -13.283 1.00 63.09 121 ALA A CA 1
ATOM 974 C C . ALA A 1 121 ? 5.249 4.505 -11.937 1.00 63.09 121 ALA A C 1
ATOM 976 O O . ALA A 1 121 ? 4.614 3.764 -11.182 1.00 63.09 121 ALA A O 1
ATOM 977 N N . LYS A 1 122 ? 5.529 5.769 -11.599 1.00 58.31 122 LYS A N 1
ATOM 978 C CA . LYS A 1 122 ? 5.394 6.298 -10.226 1.00 58.31 122 LYS A CA 1
ATOM 979 C C . LYS A 1 122 ? 4.077 6.967 -9.761 1.00 58.31 122 LYS A C 1
ATOM 981 O O . LYS A 1 122 ? 3.918 7.001 -8.545 1.00 58.31 122 LYS A O 1
ATOM 986 N N . PRO A 1 123 ? 3.131 7.489 -10.578 1.00 48.69 123 PRO A N 1
ATOM 987 C CA . PRO A 1 123 ? 2.138 8.450 -10.065 1.00 48.69 123 PRO A CA 1
ATOM 988 C C . PRO A 1 123 ? 1.166 7.906 -9.006 1.00 48.69 123 PRO A C 1
ATOM 990 O O . PRO A 1 123 ? 0.955 8.543 -7.980 1.00 48.69 123 PRO A O 1
ATOM 993 N N . HIS A 1 124 ? 0.563 6.738 -9.256 1.00 45.06 124 HIS A N 1
ATOM 994 C CA . HIS A 1 124 ? -0.523 6.193 -8.422 1.00 45.06 124 HIS A CA 1
ATOM 995 C C . HIS A 1 124 ? -0.484 4.665 -8.256 1.00 45.06 124 HIS A C 1
ATOM 997 O O . HIS A 1 124 ? -1.440 4.073 -7.754 1.00 45.06 124 HIS A O 1
ATOM 1003 N N . THR A 1 125 ? 0.588 3.999 -8.692 1.00 50.38 125 THR A N 1
ATOM 1004 C CA . THR A 1 125 ? 0.669 2.530 -8.664 1.00 50.38 125 THR A CA 1
ATOM 1005 C C . THR A 1 125 ? 0.894 1.989 -7.253 1.00 50.38 125 THR A C 1
ATOM 1007 O O . THR A 1 125 ? 0.306 0.969 -6.919 1.00 50.38 125 THR A O 1
ATOM 1010 N N . SER A 1 126 ? 1.668 2.669 -6.400 1.00 55.97 126 SER A N 1
ATOM 1011 C CA . SER A 1 126 ? 1.951 2.234 -5.022 1.00 55.97 126 SER A CA 1
ATOM 1012 C C . SER A 1 126 ? 0.696 2.184 -4.147 1.00 55.97 126 SER A C 1
ATOM 1014 O O . SER A 1 126 ? 0.378 1.129 -3.611 1.00 55.97 126 SER A O 1
ATOM 1016 N N . PHE A 1 127 ? -0.073 3.273 -4.057 1.00 56.16 127 PHE A N 1
ATOM 1017 C CA . PHE A 1 127 ? -1.309 3.291 -3.263 1.00 56.16 127 PHE A CA 1
ATOM 1018 C C . PHE A 1 127 ? -2.389 2.352 -3.806 1.00 56.16 127 PHE A C 1
ATOM 1020 O O . PHE A 1 127 ? -3.054 1.688 -3.016 1.00 56.16 127 PHE A O 1
ATOM 1027 N N . LYS A 1 128 ? -2.552 2.241 -5.134 1.00 60.75 128 LYS A N 1
ATOM 1028 C CA . LYS A 1 128 ? -3.474 1.250 -5.714 1.00 60.75 128 LYS A CA 1
ATOM 1029 C C . LYS A 1 128 ? -3.059 -0.174 -5.343 1.00 60.75 128 LYS A C 1
ATOM 1031 O O . LYS A 1 128 ? -3.896 -0.913 -4.843 1.00 60.75 128 LYS A O 1
ATOM 1036 N N . LYS A 1 129 ? -1.767 -0.505 -5.467 1.00 75.00 129 LYS A N 1
ATOM 1037 C CA . LYS A 1 129 ? -1.216 -1.789 -5.009 1.00 75.00 129 LYS A CA 1
ATOM 1038 C C . LYS A 1 129 ? -1.476 -2.023 -3.522 1.00 75.00 129 LYS A C 1
ATOM 1040 O O . LYS A 1 129 ? -1.956 -3.092 -3.198 1.00 75.00 129 LYS A O 1
ATOM 1045 N N . ILE A 1 130 ? -1.264 -1.038 -2.643 1.00 79.06 130 ILE A N 1
ATOM 1046 C CA . ILE A 1 130 ? -1.580 -1.168 -1.207 1.00 79.06 130 ILE A CA 1
ATOM 1047 C C . ILE A 1 130 ? -3.067 -1.501 -1.002 1.00 79.06 130 ILE A C 1
ATOM 1049 O O . ILE A 1 130 ? -3.378 -2.461 -0.305 1.00 79.06 130 ILE A O 1
ATOM 1053 N N . PHE A 1 131 ? -3.991 -0.780 -1.649 1.00 82.25 131 PHE A N 1
ATOM 1054 C CA . PHE A 1 131 ? -5.424 -1.096 -1.571 1.00 82.25 131 PHE A CA 1
ATOM 1055 C C . PHE A 1 131 ? -5.769 -2.483 -2.119 1.00 82.25 131 PHE A C 1
ATOM 1057 O O . PHE A 1 131 ? -6.636 -3.152 -1.563 1.00 82.25 131 PHE A O 1
ATOM 1064 N N . ASP A 1 132 ? -5.131 -2.914 -3.203 1.00 83.81 132 ASP A N 1
ATOM 1065 C CA . ASP A 1 132 ? -5.386 -4.221 -3.805 1.00 83.81 132 ASP A CA 1
ATOM 1066 C C . ASP A 1 132 ? -4.779 -5.359 -2.961 1.00 83.81 132 ASP A C 1
ATOM 1068 O O . ASP A 1 132 ? -5.450 -6.365 -2.753 1.00 83.81 132 ASP A O 1
ATOM 1072 N N . THR A 1 133 ? -3.610 -5.157 -2.342 1.00 83.19 133 THR A N 1
ATOM 1073 C CA . THR A 1 133 ? -3.023 -6.051 -1.328 1.00 83.19 133 THR A CA 1
ATOM 1074 C C . THR A 1 133 ? -3.904 -6.155 -0.082 1.00 83.19 133 THR A C 1
ATOM 1076 O O . THR A 1 133 ? -4.128 -7.260 0.400 1.00 83.19 133 THR A O 1
ATOM 1079 N N . ILE A 1 134 ? -4.462 -5.046 0.421 1.00 86.50 134 ILE A N 1
ATOM 1080 C CA . ILE A 1 134 ? -5.418 -5.074 1.544 1.00 86.50 134 ILE A CA 1
ATOM 1081 C C . ILE A 1 134 ? -6.664 -5.885 1.163 1.00 86.50 134 ILE A C 1
ATOM 1083 O O . ILE A 1 134 ? -7.106 -6.724 1.942 1.00 86.50 134 ILE A O 1
ATOM 1087 N N . LYS A 1 135 ? -7.223 -5.688 -0.041 1.00 87.38 135 LYS A N 1
ATOM 1088 C CA . LYS A 1 135 ? -8.369 -6.484 -0.516 1.00 87.38 135 LYS A CA 1
ATOM 1089 C C . LYS A 1 135 ? -8.030 -7.965 -0.640 1.00 87.38 135 LYS A C 1
ATOM 1091 O O . LYS A 1 135 ? -8.860 -8.784 -0.272 1.00 87.38 135 LYS A O 1
ATOM 1096 N N . GLU A 1 136 ? -6.861 -8.312 -1.174 1.00 88.19 136 GLU A N 1
ATOM 1097 C CA . GLU A 1 136 ? -6.413 -9.701 -1.316 1.00 88.19 136 GLU A CA 1
ATOM 1098 C C . GLU A 1 136 ? -6.253 -10.365 0.059 1.00 88.19 136 GLU A C 1
ATOM 1100 O O . GLU A 1 136 ? -6.809 -11.437 0.291 1.00 88.19 136 GLU A O 1
ATOM 1105 N N . LEU A 1 137 ? -5.600 -9.680 1.002 1.00 86.19 137 LEU A N 1
ATOM 1106 C CA . LEU A 1 137 ? -5.405 -10.144 2.376 1.00 86.19 137 LEU A CA 1
ATOM 1107 C C . LEU A 1 137 ? -6.741 -10.361 3.108 1.00 86.19 137 LEU A C 1
ATOM 1109 O O . LEU A 1 137 ? -6.958 -11.416 3.698 1.00 86.19 137 LEU A O 1
ATOM 1113 N N . LEU A 1 138 ? -7.670 -9.406 2.995 1.00 86.94 138 LEU A N 1
ATOM 1114 C CA . LEU A 1 138 ? -9.024 -9.487 3.559 1.00 86.94 138 LEU A CA 1
ATOM 1115 C C . LEU A 1 138 ? -9.980 -10.395 2.764 1.00 86.94 138 LEU A C 1
ATOM 1117 O O . LEU A 1 138 ? -11.089 -10.651 3.225 1.00 86.94 138 LEU A O 1
ATOM 1121 N N . SER A 1 139 ? -9.586 -10.884 1.582 1.00 88.50 139 SER A N 1
ATOM 1122 C CA . SER A 1 139 ? -10.341 -11.917 0.854 1.00 88.50 139 SER A CA 1
ATOM 1123 C C . SER A 1 139 ? -10.113 -13.311 1.444 1.00 88.50 139 SER A C 1
ATOM 1125 O O . SER A 1 139 ? -10.863 -14.237 1.132 1.00 88.50 139 SER A O 1
ATOM 1127 N N . ASN A 1 140 ? -9.100 -13.476 2.302 1.00 88.31 140 ASN A N 1
ATOM 1128 C CA . ASN A 1 140 ? -8.976 -14.649 3.149 1.00 88.31 140 ASN A CA 1
ATOM 1129 C C . ASN A 1 140 ? -9.870 -14.479 4.388 1.00 88.31 140 ASN A C 1
ATOM 1131 O O . ASN A 1 140 ? -9.553 -13.693 5.281 1.00 88.31 140 ASN A O 1
ATOM 1135 N N . ASN A 1 141 ? -10.968 -15.238 4.448 1.00 87.38 141 ASN A N 1
ATOM 1136 C CA . ASN A 1 141 ? -11.920 -15.188 5.560 1.00 87.38 141 ASN A CA 1
ATOM 1137 C C . ASN A 1 141 ? -11.262 -15.468 6.921 1.00 87.38 141 ASN A C 1
ATOM 1139 O O . ASN A 1 141 ? -11.601 -14.796 7.891 1.00 87.38 141 ASN A O 1
ATOM 1143 N N . ASP A 1 142 ? -10.297 -16.393 6.980 1.00 88.44 142 ASP A N 1
ATOM 1144 C CA . ASP A 1 142 ? -9.620 -16.770 8.229 1.00 88.44 142 ASP A CA 1
ATOM 1145 C C . ASP A 1 142 ? -8.848 -15.576 8.822 1.00 88.44 142 ASP A C 1
ATOM 1147 O O . ASP A 1 142 ? -8.789 -15.400 10.034 1.00 88.44 142 ASP A O 1
ATOM 1151 N N . ILE A 1 143 ? -8.286 -14.715 7.964 1.00 85.25 143 ILE A N 1
ATOM 1152 C CA . ILE A 1 143 ? -7.606 -13.476 8.375 1.00 85.25 143 ILE A CA 1
ATOM 1153 C C . ILE A 1 143 ? -8.639 -12.380 8.659 1.00 85.25 143 ILE A C 1
ATOM 1155 O O . ILE A 1 143 ? -8.541 -11.676 9.663 1.00 85.25 143 ILE A O 1
ATOM 1159 N N . PHE A 1 144 ? -9.653 -12.254 7.799 1.00 85.38 144 PHE A N 1
ATOM 1160 C CA . PHE A 1 144 ? -10.701 -11.245 7.923 1.00 85.38 144 PHE A CA 1
ATOM 1161 C C . PHE A 1 144 ? -11.423 -11.304 9.275 1.00 85.38 144 PHE A C 1
ATOM 1163 O O . PHE A 1 144 ? -11.654 -10.255 9.871 1.00 85.38 144 PHE A O 1
ATOM 1170 N N . GLU A 1 145 ? -11.737 -12.499 9.792 1.00 84.31 145 GLU A N 1
ATOM 1171 C CA . GLU A 1 145 ? -12.391 -12.655 11.101 1.00 84.31 145 GLU A CA 1
ATOM 1172 C C . GLU A 1 145 ? -11.575 -12.051 12.258 1.00 84.31 145 GLU A C 1
ATOM 1174 O O . GLU A 1 145 ? -12.162 -11.533 13.211 1.00 84.31 145 GLU A O 1
ATOM 1179 N N . HIS A 1 146 ? -10.242 -12.033 12.154 1.00 85.56 146 HIS A N 1
ATOM 1180 C CA . HIS A 1 146 ? -9.353 -11.430 13.150 1.00 85.56 146 HIS A CA 1
ATOM 1181 C C . HIS A 1 146 ? -9.175 -9.909 12.988 1.00 85.56 146 HIS A C 1
ATOM 1183 O O . HIS A 1 146 ? -8.853 -9.237 13.964 1.00 85.56 146 HIS A O 1
ATOM 1189 N N . CYS A 1 147 ? -9.450 -9.340 11.809 1.00 85.06 147 CYS A N 1
ATOM 1190 C CA . CYS A 1 147 ? -9.343 -7.897 11.545 1.00 85.06 147 CYS A CA 1
ATOM 1191 C C . CYS A 1 147 ? -10.613 -7.086 11.902 1.00 85.06 147 CYS A C 1
ATOM 1193 O O . CYS A 1 147 ? -10.664 -5.874 11.670 1.00 85.06 147 CYS A O 1
ATOM 1195 N N . VAL A 1 148 ? -11.672 -7.719 12.431 1.00 83.50 148 VAL A N 1
ATOM 1196 C CA . VAL A 1 148 ? -12.945 -7.046 12.764 1.00 83.50 148 VAL A CA 1
ATOM 1197 C C . VAL A 1 148 ? -12.964 -6.575 14.222 1.00 83.50 148 VAL A C 1
ATOM 1199 O O . VAL A 1 148 ? -13.460 -7.254 15.124 1.00 83.50 148 VAL A O 1
ATOM 1202 N N . PHE A 1 149 ? -12.498 -5.349 14.448 1.00 85.88 149 PHE A N 1
ATOM 1203 C CA . PHE A 1 149 ? -12.510 -4.722 15.771 1.00 85.88 149 PHE A CA 1
ATOM 1204 C C . PHE A 1 149 ? -13.832 -3.995 16.049 1.00 85.88 149 PHE A C 1
ATOM 1206 O O . PHE A 1 149 ? -14.209 -3.039 15.367 1.00 85.88 149 PHE A O 1
ATOM 1213 N N . LYS A 1 150 ? -14.542 -4.424 17.097 1.00 87.44 150 LYS A N 1
ATOM 1214 C CA . LYS A 1 150 ? -15.753 -3.746 17.578 1.00 87.44 150 LYS A CA 1
ATOM 1215 C C . LYS A 1 150 ? -15.399 -2.721 18.642 1.00 87.44 150 LYS A C 1
ATOM 1217 O O . LYS A 1 150 ? -14.691 -3.037 19.600 1.00 87.44 150 LYS A O 1
ATOM 1222 N N . PHE A 1 151 ? -15.968 -1.523 18.510 1.00 90.31 151 PHE A N 1
ATOM 1223 C CA . PHE A 1 151 ? -15.867 -0.501 19.545 1.00 90.31 151 PHE A CA 1
ATOM 1224 C C . PHE A 1 151 ? -16.283 -1.076 20.906 1.00 90.31 151 PHE A C 1
ATOM 1226 O O . PHE A 1 151 ? -17.416 -1.527 21.074 1.00 90.31 151 PHE A O 1
ATOM 1233 N N . THR A 1 152 ? -15.358 -1.049 21.864 1.00 90.75 152 THR A N 1
ATOM 1234 C CA . THR A 1 152 ? -15.570 -1.587 23.210 1.00 90.75 152 THR A CA 1
ATOM 1235 C C . THR A 1 152 ? -15.013 -0.587 24.220 1.00 90.75 152 THR A C 1
ATOM 1237 O O . THR A 1 152 ? -13.800 -0.373 24.241 1.00 90.75 152 THR A O 1
ATOM 1240 N N . PRO A 1 153 ? -15.848 0.065 25.047 1.00 92.44 153 PRO A N 1
ATOM 1241 C CA . PRO A 1 153 ? -15.367 1.033 26.020 1.00 92.44 153 PRO A CA 1
ATOM 1242 C C . PRO A 1 153 ? -14.792 0.318 27.252 1.00 92.44 153 PRO A C 1
ATOM 1244 O O . PRO A 1 153 ? -15.476 -0.492 27.876 1.00 92.44 153 PRO A O 1
ATOM 1247 N N . LEU A 1 154 ? -13.552 0.639 27.627 1.00 93.69 154 LEU A N 1
ATOM 1248 C CA . LEU A 1 154 ? -12.901 0.089 28.819 1.00 93.69 154 LEU A CA 1
ATOM 1249 C C . LEU A 1 154 ? -12.875 1.101 29.965 1.00 93.69 154 LEU A C 1
ATOM 1251 O O . LEU A 1 154 ? -12.619 2.290 29.762 1.00 93.69 154 LEU A O 1
ATOM 1255 N N . TYR A 1 155 ? -13.112 0.615 31.182 1.00 94.00 155 TYR A N 1
ATOM 1256 C CA . TYR A 1 155 ? -13.141 1.429 32.394 1.00 94.00 155 TYR A CA 1
ATOM 1257 C C . TYR A 1 155 ? -12.339 0.771 33.515 1.00 94.00 155 TYR A C 1
ATOM 1259 O O . TYR A 1 155 ? -12.512 -0.416 33.784 1.00 94.00 155 TYR A O 1
ATOM 1267 N N . ASN A 1 156 ? -11.533 1.561 34.222 1.00 93.19 156 ASN A N 1
ATOM 1268 C CA . ASN A 1 156 ? -10.872 1.169 35.463 1.00 93.19 156 ASN A CA 1
ATOM 1269 C C . ASN A 1 156 ? -11.312 2.125 36.579 1.00 93.19 156 ASN A C 1
ATOM 1271 O O . ASN A 1 156 ? -11.269 3.339 36.401 1.00 93.19 156 ASN A O 1
ATOM 1275 N N . ARG A 1 157 ? -11.795 1.593 37.711 1.00 95.00 157 ARG A N 1
ATOM 1276 C CA . ARG A 1 157 ? -12.324 2.379 38.853 1.00 95.00 157 ARG A CA 1
ATOM 1277 C C . ARG A 1 157 ? -13.322 3.492 38.453 1.00 95.00 157 ARG A C 1
ATOM 1279 O O . ARG A 1 157 ? -13.391 4.535 39.092 1.00 95.00 157 ARG A O 1
ATOM 1286 N N . GLY A 1 158 ? -14.102 3.270 37.391 1.00 92.00 158 GLY A N 1
ATOM 1287 C CA . GLY A 1 158 ? -15.072 4.232 36.844 1.00 92.00 158 GLY A CA 1
ATOM 1288 C C . GLY A 1 158 ? -14.494 5.283 35.883 1.00 92.00 158 GLY A C 1
ATOM 1289 O O . GLY A 1 158 ? -15.260 5.957 35.199 1.00 92.00 158 GLY A O 1
ATOM 1290 N N . GLN A 1 159 ? -13.170 5.395 35.764 1.00 92.50 159 GLN A N 1
ATOM 1291 C CA . GLN A 1 159 ? -12.504 6.241 34.772 1.00 92.50 159 GLN A CA 1
ATOM 1292 C C . GLN A 1 159 ? -12.343 5.488 33.445 1.00 92.50 159 GLN A C 1
ATOM 1294 O O . GLN A 1 159 ? -12.117 4.279 33.428 1.00 92.50 159 GLN A O 1
ATOM 1299 N N . ARG A 1 160 ? -12.482 6.197 32.319 1.00 91.94 160 ARG A N 1
ATOM 1300 C CA . ARG A 1 160 ? -12.303 5.629 30.973 1.00 91.94 160 ARG A CA 1
ATOM 1301 C C . ARG A 1 160 ? -10.811 5.426 30.703 1.00 91.94 160 ARG A C 1
ATOM 1303 O O . ARG A 1 160 ? -10.050 6.379 30.830 1.00 91.94 160 ARG A O 1
ATOM 1310 N N . ILE A 1 161 ? -10.429 4.224 30.281 1.00 93.50 161 ILE A N 1
ATOM 1311 C CA . ILE A 1 161 ? -9.054 3.886 29.887 1.00 93.50 161 ILE A CA 1
ATOM 1312 C C . ILE A 1 161 ? -8.975 3.574 28.388 1.00 93.50 161 ILE A C 1
ATOM 1314 O O . ILE A 1 161 ? -9.983 3.238 27.757 1.00 93.50 161 ILE A O 1
ATOM 1318 N N . TYR A 1 162 ? -7.773 3.690 27.826 1.00 92.19 162 TYR A N 1
ATOM 1319 C CA . TYR A 1 162 ? -7.481 3.405 26.422 1.00 92.19 162 TYR A CA 1
ATOM 1320 C C . TYR A 1 162 ? -6.204 2.564 26.356 1.00 92.19 162 TYR A C 1
ATOM 1322 O O . TYR A 1 162 ? -5.109 3.104 26.475 1.00 92.19 162 TYR A O 1
ATOM 1330 N N . SER A 1 163 ? -6.354 1.247 26.219 1.00 91.12 163 SER A N 1
ATOM 1331 C CA . SER A 1 163 ? -5.241 0.333 25.932 1.00 91.12 163 SER A CA 1
ATOM 1332 C C . SER A 1 163 ? -5.172 0.009 24.441 1.00 91.12 163 SER A C 1
ATOM 1334 O O . SER A 1 163 ? -4.088 -0.050 23.880 1.00 91.12 163 SER A O 1
ATOM 1336 N N . GLU A 1 164 ? -6.332 -0.120 23.788 1.00 90.75 164 GLU A N 1
ATOM 1337 C CA . GLU A 1 164 ? -6.452 -0.445 22.368 1.00 90.75 164 GLU A CA 1
ATOM 1338 C C . GLU A 1 164 ? -7.093 0.688 21.564 1.00 90.75 164 GLU A C 1
ATOM 1340 O O . GLU A 1 164 ? -7.934 1.454 22.055 1.00 90.75 164 GLU A O 1
ATOM 1345 N N . GLN A 1 165 ? -6.774 0.741 20.268 1.00 89.69 165 GLN A N 1
ATOM 1346 C CA . GLN A 1 165 ? -7.323 1.738 19.341 1.00 89.69 165 GLN A CA 1
ATOM 1347 C C . GLN A 1 165 ? -8.862 1.716 19.310 1.00 89.69 165 GLN A C 1
ATOM 1349 O O . GLN A 1 165 ? -9.508 2.769 19.317 1.00 89.69 165 GLN A O 1
ATOM 1354 N N . PHE A 1 166 ? -9.457 0.520 19.363 1.00 90.38 166 PHE A N 1
ATOM 1355 C CA . PHE A 1 166 ? -10.908 0.313 19.357 1.00 90.38 166 PHE A CA 1
ATOM 1356 C C . PHE A 1 166 ? -11.607 0.644 20.689 1.00 90.38 166 PHE A C 1
ATOM 1358 O O . PHE A 1 166 ? -12.834 0.555 20.775 1.00 90.38 166 PHE A O 1
ATOM 1365 N N . ASN A 1 167 ? -10.875 1.081 21.722 1.00 92.38 167 ASN A N 1
ATOM 1366 C CA . ASN A 1 167 ? -11.463 1.694 22.922 1.00 92.38 167 ASN A CA 1
ATOM 1367 C C . ASN A 1 167 ? -11.526 3.231 22.824 1.00 92.38 167 ASN A C 1
ATOM 1369 O O . ASN A 1 167 ? -12.180 3.885 23.648 1.00 92.38 167 ASN A O 1
ATOM 1373 N N . GLY A 1 168 ? -10.837 3.820 21.841 1.00 92.75 168 GLY A N 1
ATOM 1374 C CA . GLY A 1 168 ? -10.651 5.260 21.690 1.00 92.75 168 GLY A CA 1
ATOM 1375 C C . GLY A 1 168 ? -11.943 6.037 21.427 1.00 92.75 168 GLY A C 1
ATOM 1376 O O . GLY A 1 168 ? -12.816 5.607 20.674 1.00 92.75 168 GLY A O 1
ATOM 1377 N N . LYS A 1 169 ? -12.030 7.258 21.977 1.00 92.88 169 LYS A N 1
ATOM 1378 C CA . LYS A 1 169 ? -13.124 8.214 21.692 1.00 92.88 169 LYS A CA 1
ATOM 1379 C C . LYS A 1 169 ? -13.257 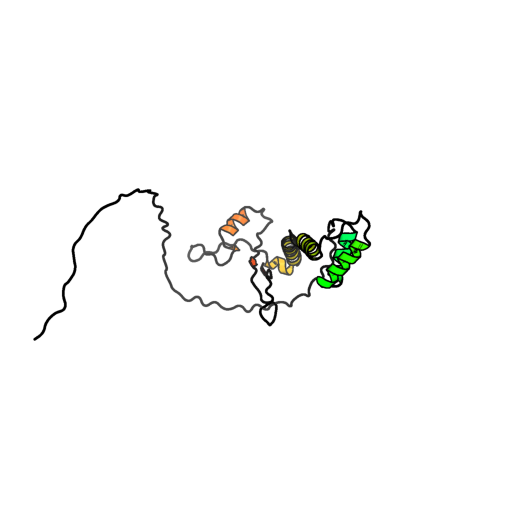8.543 20.197 1.00 92.88 169 LYS A C 1
ATOM 1381 O O . LYS A 1 169 ? -14.350 8.870 19.742 1.00 92.88 169 LYS A O 1
ATOM 1386 N N . TRP A 1 170 ? -12.157 8.500 19.439 1.00 92.75 170 TRP A N 1
ATOM 1387 C CA . TRP A 1 170 ? -12.191 8.677 17.984 1.00 92.75 170 TRP A CA 1
ATOM 1388 C C . TRP A 1 170 ? -12.887 7.497 17.298 1.00 92.75 170 TRP A C 1
ATOM 1390 O O . TRP A 1 170 ? -13.792 7.717 16.500 1.00 92.75 170 TRP A O 1
ATOM 1400 N N . TRP A 1 171 ? -12.542 6.261 17.675 1.00 93.56 171 TRP A N 1
ATOM 1401 C CA . TRP A 1 171 ? -13.168 5.052 17.138 1.00 93.56 171 TRP A CA 1
ATOM 1402 C C . TRP A 1 171 ? -14.669 5.025 17.437 1.00 93.56 171 TRP A C 1
ATOM 1404 O O . TRP A 1 171 ? -15.467 4.781 16.540 1.00 93.56 171 TRP A O 1
ATOM 1414 N N . GLU A 1 172 ? -15.062 5.366 18.669 1.00 93.12 172 GLU A N 1
ATOM 1415 C CA . GLU A 1 172 ? -16.462 5.520 19.090 1.00 93.12 172 GLU A CA 1
ATOM 1416 C C . GLU A 1 172 ? -17.237 6.477 18.171 1.00 93.12 172 GLU A C 1
ATOM 1418 O O . GLU A 1 172 ? -18.268 6.118 17.603 1.00 93.12 172 GLU A O 1
ATOM 1423 N N . LYS A 1 173 ? -16.711 7.693 17.973 1.00 93.62 173 LYS A N 1
ATOM 1424 C CA . LYS A 1 173 ? -17.326 8.709 17.108 1.00 93.62 173 LYS A CA 1
ATOM 1425 C C . LYS A 1 173 ? -17.420 8.240 15.659 1.00 93.62 173 LYS A C 1
ATOM 1427 O O . LYS A 1 173 ? -18.492 8.332 15.072 1.00 93.62 173 LYS A O 1
ATOM 1432 N N . THR A 1 174 ? -16.329 7.726 15.098 1.00 92.31 174 THR A N 1
ATOM 1433 C CA . THR A 1 174 ? -16.274 7.282 13.701 1.00 92.31 174 THR A CA 1
ATOM 1434 C C . THR A 1 174 ? -17.210 6.093 13.467 1.00 92.31 174 THR A C 1
ATOM 1436 O O . THR A 1 174 ? -17.971 6.102 12.501 1.00 92.31 174 THR A O 1
ATOM 1439 N N . GLN A 1 175 ? -17.267 5.124 14.386 1.00 91.50 175 GLN A N 1
ATOM 1440 C CA . GLN A 1 175 ? -18.130 3.944 14.272 1.00 91.50 175 GLN A CA 1
ATOM 1441 C C . GLN A 1 175 ? -19.616 4.323 14.313 1.00 91.50 175 GLN A C 1
ATOM 1443 O O . GLN A 1 175 ? -20.416 3.729 13.594 1.00 91.50 175 GLN A O 1
ATOM 1448 N N . ASN A 1 176 ? -19.969 5.358 15.081 1.00 91.69 176 ASN A N 1
ATOM 1449 C CA . ASN A 1 176 ? -21.322 5.917 15.143 1.00 91.69 176 ASN A CA 1
ATOM 1450 C C . ASN A 1 176 ? -21.725 6.729 13.892 1.00 91.69 176 ASN A C 1
ATOM 1452 O O . ASN A 1 176 ? -22.904 7.039 13.736 1.00 91.69 176 ASN A O 1
ATOM 1456 N N . THR A 1 177 ? -20.787 7.082 13.001 1.00 94.06 177 THR A N 1
ATOM 1457 C CA . THR A 1 177 ? -21.108 7.701 11.692 1.00 94.06 177 THR A CA 1
ATOM 1458 C C . THR A 1 177 ? -21.310 6.685 10.566 1.00 94.06 177 THR A C 1
ATOM 1460 O O . THR A 1 177 ? -21.814 7.043 9.501 1.00 94.06 177 THR A O 1
ATOM 1463 N N . LEU A 1 178 ? -20.928 5.424 10.785 1.00 91.00 178 LEU A N 1
ATOM 1464 C CA . LEU A 1 178 ? -21.057 4.351 9.804 1.00 91.00 178 LEU A CA 1
ATOM 1465 C C . LEU A 1 178 ? -22.432 3.661 9.900 1.00 91.00 178 LEU A C 1
ATOM 1467 O O . LEU A 1 178 ? -23.037 3.625 10.972 1.00 91.00 178 LEU A O 1
ATOM 1471 N N . PRO A 1 179 ? -22.940 3.061 8.805 1.00 91.88 179 PRO A N 1
ATOM 1472 C CA . PRO A 1 179 ? -24.107 2.184 8.868 1.00 91.88 179 PRO A CA 1
ATOM 1473 C C . PRO A 1 179 ? -23.861 0.989 9.801 1.00 91.88 179 PRO A C 1
ATOM 1475 O O . PRO A 1 179 ? -22.766 0.438 9.800 1.00 91.88 179 PRO A O 1
ATOM 1478 N N . ASN A 1 180 ? -24.899 0.495 10.488 1.00 83.38 180 ASN A N 1
ATOM 1479 C CA . ASN A 1 180 ? -24.821 -0.629 11.446 1.00 83.38 180 ASN A CA 1
ATOM 1480 C C . ASN A 1 180 ? -24.217 -1.949 10.902 1.00 83.38 180 ASN A C 1
ATOM 1482 O O . ASN A 1 180 ? -23.989 -2.876 11.674 1.00 83.38 180 ASN A O 1
ATOM 1486 N N . VAL A 1 181 ? -24.019 -2.069 9.586 1.00 85.38 181 VAL A N 1
ATOM 1487 C CA . VAL A 1 181 ? -23.408 -3.230 8.912 1.00 85.38 181 VAL A CA 1
ATOM 1488 C C . VAL A 1 181 ? -21.918 -3.043 8.593 1.00 85.38 181 VAL A C 1
ATOM 1490 O O . VAL A 1 181 ? -21.289 -3.970 8.095 1.00 85.38 181 VAL A O 1
ATOM 1493 N N . ALA A 1 182 ? -21.355 -1.859 8.843 1.00 86.88 182 ALA A N 1
ATOM 1494 C CA . ALA A 1 182 ? -19.967 -1.518 8.559 1.00 86.88 182 ALA A CA 1
ATOM 1495 C C . ALA A 1 182 ? -19.175 -1.335 9.861 1.00 86.88 182 ALA A C 1
ATOM 1497 O O . ALA A 1 182 ? -19.622 -0.644 10.775 1.00 86.88 182 ALA A O 1
ATOM 1498 N N . ASN A 1 183 ? -17.979 -1.919 9.918 1.00 87.25 183 ASN A N 1
ATOM 1499 C CA . ASN A 1 183 ? -17.021 -1.721 11.005 1.00 87.25 183 ASN A CA 1
ATOM 1500 C C . ASN A 1 183 ? -15.827 -0.898 10.509 1.00 87.25 183 ASN A C 1
ATOM 1502 O O . ASN A 1 183 ? -15.571 -0.823 9.305 1.00 87.25 183 ASN A O 1
ATOM 1506 N N . ILE A 1 184 ? -15.083 -0.306 11.440 1.00 89.44 184 ILE A N 1
ATOM 1507 C CA . ILE A 1 184 ? -13.778 0.298 11.157 1.00 89.44 184 ILE A CA 1
ATOM 1508 C C . ILE A 1 184 ? -12.716 -0.807 11.071 1.00 89.44 184 ILE A C 1
ATOM 1510 O O . ILE A 1 184 ? -12.689 -1.715 11.898 1.00 89.44 184 ILE A O 1
ATOM 1514 N N . LEU A 1 185 ? -11.828 -0.691 10.086 1.00 87.94 185 LEU A N 1
ATOM 1515 C CA . LEU A 1 185 ? -10.579 -1.443 9.993 1.00 87.94 185 LEU A CA 1
ATOM 1516 C C . LEU A 1 185 ? -9.432 -0.515 10.409 1.00 87.94 185 LEU A C 1
ATOM 1518 O O . LEU A 1 185 ? -9.364 0.611 9.909 1.00 87.94 185 LEU A O 1
ATOM 1522 N N . SER A 1 186 ? -8.540 -0.975 11.290 1.00 87.81 186 SER A N 1
ATOM 1523 C CA . SER A 1 186 ? -7.270 -0.278 11.509 1.00 87.81 186 SER A CA 1
ATOM 1524 C C . SER A 1 186 ? -6.250 -0.710 10.463 1.00 87.81 186 SER A C 1
ATOM 1526 O O . SER A 1 186 ? -6.235 -1.864 10.049 1.00 87.81 186 SER A O 1
ATOM 1528 N N . ILE A 1 187 ? -5.420 0.230 10.016 1.00 87.00 187 ILE A N 1
ATOM 1529 C CA . ILE A 1 187 ? -4.280 -0.041 9.141 1.00 87.00 187 ILE A CA 1
ATOM 1530 C C . ILE A 1 187 ? -3.142 0.868 9.584 1.00 87.00 187 ILE A C 1
ATOM 1532 O O . ILE A 1 187 ? -3.268 2.094 9.527 1.00 87.00 187 ILE A O 1
ATOM 1536 N N . ILE A 1 188 ? -2.020 0.278 9.984 1.00 88.00 188 ILE A N 1
ATOM 1537 C CA . ILE A 1 188 ? -0.776 1.007 10.225 1.00 88.00 188 ILE A CA 1
ATOM 1538 C C . ILE A 1 188 ? 0.124 0.789 9.013 1.00 88.00 188 ILE A C 1
ATOM 1540 O O . ILE A 1 188 ? 0.441 -0.344 8.658 1.00 88.00 188 ILE A O 1
ATOM 1544 N N . LEU A 1 189 ? 0.535 1.889 8.383 1.00 87.06 189 LEU A N 1
ATOM 1545 C CA . LEU A 1 189 ? 1.560 1.898 7.345 1.00 87.06 189 LEU A CA 1
ATOM 1546 C C . LEU A 1 189 ? 2.786 2.613 7.899 1.00 87.06 189 LEU A C 1
ATOM 1548 O O . LEU A 1 189 ? 2.688 3.773 8.300 1.00 87.06 189 LEU A O 1
ATOM 1552 N N . TYR A 1 190 ? 3.935 1.946 7.888 1.00 87.31 190 TYR A N 1
ATOM 1553 C CA . TYR A 1 190 ? 5.211 2.564 8.234 1.00 87.31 190 TYR A CA 1
ATOM 1554 C C . TYR A 1 190 ? 6.278 2.207 7.203 1.00 87.31 190 TYR A C 1
ATOM 1556 O O . TYR A 1 190 ? 6.184 1.210 6.489 1.00 87.31 190 TYR A O 1
ATOM 1564 N N . SER A 1 191 ? 7.281 3.068 7.084 1.00 86.06 191 SER A N 1
ATOM 1565 C CA . SER A 1 191 ? 8.390 2.900 6.154 1.00 86.06 191 SER A CA 1
ATOM 1566 C C . SER A 1 191 ? 9.639 3.472 6.800 1.00 86.06 191 SER A C 1
ATOM 1568 O O . SER A 1 191 ? 9.607 4.598 7.297 1.00 86.06 191 SER A O 1
ATOM 1570 N N . ASP A 1 192 ? 10.712 2.689 6.825 1.00 85.44 192 ASP A N 1
ATOM 1571 C CA . ASP A 1 192 ? 12.013 3.104 7.337 1.00 85.44 192 ASP A CA 1
ATOM 1572 C C . ASP A 1 192 ? 13.071 3.070 6.227 1.00 85.44 192 ASP A C 1
ATOM 1574 O O . ASP A 1 192 ? 12.786 2.738 5.077 1.00 85.44 192 ASP A O 1
ATOM 1578 N N . ALA A 1 193 ? 14.282 3.530 6.532 1.00 84.75 193 ALA A N 1
ATOM 1579 C CA . ALA A 1 193 ? 15.423 3.398 5.635 1.00 84.75 193 ALA A CA 1
ATOM 1580 C C . ALA A 1 193 ? 16.101 2.055 5.917 1.00 84.75 193 ALA A C 1
ATOM 1582 O O . ALA A 1 193 ? 16.936 1.961 6.818 1.00 84.75 193 ALA A O 1
ATOM 1583 N N . THR A 1 194 ? 15.759 1.015 5.161 1.00 78.19 194 THR A N 1
ATOM 1584 C CA . THR A 1 194 ? 16.400 -0.291 5.319 1.00 78.19 194 THR A CA 1
ATOM 1585 C C . THR A 1 194 ? 17.626 -0.379 4.413 1.00 78.19 194 THR A C 1
ATOM 1587 O O . THR A 1 194 ? 17.582 -0.035 3.231 1.00 78.19 194 THR A O 1
ATOM 1590 N N . THR A 1 195 ? 18.746 -0.845 4.960 1.00 78.62 195 THR A N 1
ATOM 1591 C CA . THR A 1 195 ? 19.954 -1.145 4.182 1.00 78.62 195 THR A CA 1
ATOM 1592 C C . THR A 1 195 ? 19.804 -2.511 3.517 1.00 78.62 195 THR A C 1
ATOM 1594 O O . THR A 1 195 ? 19.672 -3.524 4.201 1.00 78.62 195 THR A O 1
ATOM 1597 N N . CYS A 1 196 ? 19.848 -2.550 2.187 1.00 73.88 196 CYS A N 1
ATOM 1598 C CA . CYS A 1 196 ? 19.586 -3.748 1.386 1.00 73.88 196 CYS A CA 1
ATOM 1599 C C . CYS A 1 196 ? 20.857 -4.464 0.895 1.00 73.88 196 CYS A C 1
ATOM 1601 O O . CYS A 1 196 ? 20.758 -5.532 0.291 1.00 73.88 196 CYS A O 1
ATOM 1603 N N . ASP A 1 197 ? 22.051 -3.914 1.145 1.00 73.75 197 ASP A N 1
ATOM 1604 C CA . ASP A 1 197 ? 23.333 -4.535 0.800 1.00 73.75 197 ASP A CA 1
ATOM 1605 C C . ASP A 1 197 ? 24.243 -4.759 2.021 1.00 73.75 197 ASP A C 1
ATOM 1607 O O . ASP A 1 197 ? 24.183 -4.060 3.027 1.00 73.75 197 ASP A O 1
ATOM 1611 N N . GLN A 1 198 ? 25.161 -5.724 1.917 1.00 65.31 198 GLN A N 1
ATOM 1612 C CA . GLN A 1 198 ? 26.112 -6.063 2.990 1.00 65.31 198 GLN A CA 1
ATOM 1613 C C . GLN A 1 198 ? 27.144 -4.953 3.292 1.00 65.31 198 GLN A C 1
ATOM 1615 O O . GLN A 1 198 ? 27.990 -5.130 4.167 1.00 65.31 198 GLN A O 1
ATOM 1620 N N . ILE A 1 199 ? 27.132 -3.846 2.538 1.00 74.19 199 ILE A N 1
ATOM 1621 C CA . ILE A 1 199 ? 28.172 -2.805 2.536 1.00 74.19 199 ILE A CA 1
ATOM 1622 C C . ILE A 1 199 ? 27.613 -1.428 2.960 1.00 74.19 199 ILE A C 1
ATOM 1624 O O . ILE A 1 199 ? 28.397 -0.515 3.221 1.00 74.19 199 ILE A O 1
ATOM 1628 N N . GLY A 1 200 ? 26.291 -1.257 3.092 1.00 63.75 200 GLY A N 1
ATOM 1629 C CA . GLY A 1 200 ? 25.692 0.005 3.545 1.00 63.75 200 GLY A CA 1
ATOM 1630 C C . GLY A 1 200 ? 25.547 1.075 2.462 1.00 63.75 200 GLY A C 1
ATOM 1631 O O . GLY A 1 200 ? 25.492 2.260 2.785 1.00 63.75 200 GLY A O 1
ATOM 1632 N N . LYS A 1 201 ? 25.548 0.694 1.180 1.00 71.69 201 LYS A N 1
ATOM 1633 C CA . LYS A 1 201 ? 25.497 1.621 0.037 1.00 71.69 201 LYS A CA 1
ATOM 1634 C C . LYS A 1 201 ? 24.158 1.642 -0.685 1.00 71.69 201 LYS A C 1
ATOM 1636 O O . LYS A 1 201 ? 23.884 2.621 -1.377 1.00 71.69 201 LYS A O 1
ATOM 1641 N N . LEU A 1 202 ? 23.347 0.595 -0.548 1.00 64.50 202 LEU A N 1
ATOM 1642 C CA . LEU A 1 202 ? 21.994 0.554 -1.084 1.00 64.50 202 LEU A CA 1
ATOM 1643 C C . LEU A 1 202 ? 21.010 0.648 0.081 1.00 64.50 202 LEU A C 1
ATOM 1645 O O . LEU A 1 202 ? 20.895 -0.285 0.873 1.00 64.50 202 LEU A O 1
ATOM 1649 N N . SER A 1 203 ? 20.310 1.775 0.182 1.00 73.69 203 SER A N 1
ATOM 1650 C CA . SER A 1 203 ? 19.181 1.931 1.097 1.00 73.69 203 SER A CA 1
ATOM 1651 C C . SER A 1 203 ? 17.901 2.059 0.286 1.00 73.69 203 SER A C 1
ATOM 1653 O O . SER A 1 203 ? 17.830 2.856 -0.653 1.00 73.69 203 SER A O 1
ATOM 1655 N N . GLU A 1 204 ? 16.909 1.255 0.647 1.00 80.31 204 GLU A N 1
ATOM 1656 C CA . GLU A 1 204 ? 15.553 1.334 0.119 1.00 80.31 204 GLU A CA 1
ATOM 1657 C C . GLU A 1 204 ? 14.575 1.665 1.250 1.00 80.31 204 GLU A C 1
ATOM 1659 O O . GLU A 1 204 ? 14.913 1.615 2.433 1.00 80.31 204 GLU A O 1
ATOM 1664 N N . HIS A 1 205 ? 13.352 2.018 0.865 1.00 79.56 205 HIS A N 1
ATOM 1665 C CA . HIS A 1 205 ? 12.271 2.349 1.784 1.00 79.56 205 HIS A CA 1
ATOM 1666 C C . HIS A 1 205 ? 11.105 1.375 1.579 1.00 79.56 205 HIS A C 1
ATOM 1668 O O . HIS A 1 205 ? 10.154 1.705 0.858 1.00 79.56 205 HIS A O 1
ATOM 1674 N N . PRO A 1 206 ? 11.174 0.147 2.130 1.00 78.62 206 PRO A N 1
ATOM 1675 C CA . PRO A 1 206 ? 10.028 -0.749 2.133 1.00 78.62 206 PRO A CA 1
ATOM 1676 C C . PRO A 1 206 ? 8.871 -0.117 2.911 1.00 78.62 206 PRO A C 1
ATOM 1678 O O . PRO A 1 206 ? 9.070 0.676 3.832 1.00 78.62 206 PRO A O 1
ATOM 1681 N N . VAL A 1 207 ? 7.647 -0.467 2.526 1.00 82.00 207 VAL A N 1
ATOM 1682 C CA . VAL A 1 207 ? 6.437 -0.100 3.266 1.00 82.00 207 VAL A CA 1
ATOM 1683 C C . VAL A 1 207 ? 5.924 -1.357 3.943 1.00 82.00 207 VAL A C 1
ATOM 1685 O O . VAL A 1 207 ? 5.546 -2.318 3.274 1.00 82.00 207 VAL A O 1
ATOM 1688 N N . TYR A 1 208 ? 5.916 -1.331 5.266 1.00 81.44 208 TYR A N 1
ATOM 1689 C CA . TYR A 1 208 ? 5.323 -2.354 6.107 1.00 81.44 208 TYR A CA 1
ATOM 1690 C C . TYR A 1 208 ? 3.860 -1.999 6.379 1.00 81.44 208 TYR A C 1
ATOM 1692 O O .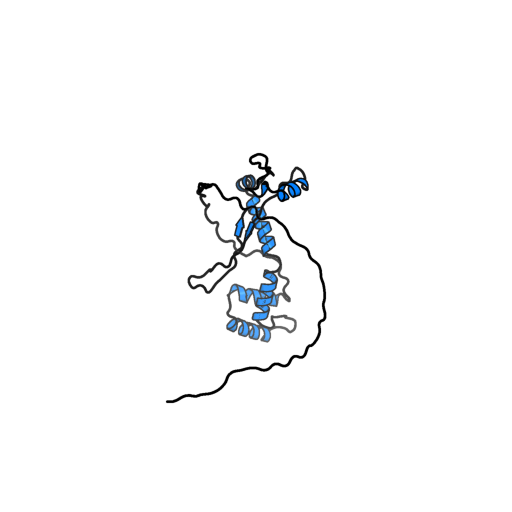 TYR A 1 208 ? 3.498 -0.824 6.487 1.00 81.44 208 TYR A O 1
ATOM 1700 N N . LEU A 1 209 ? 3.021 -3.029 6.469 1.00 83.25 209 LEU A N 1
ATOM 1701 C CA . LEU A 1 209 ? 1.583 -2.912 6.671 1.00 83.25 209 LEU A CA 1
ATOM 1702 C C . LEU A 1 209 ? 1.165 -3.837 7.811 1.00 83.25 209 LEU A C 1
ATOM 1704 O O . LEU A 1 209 ? 1.461 -5.031 7.777 1.00 83.25 209 LEU A O 1
ATOM 1708 N N . THR A 1 210 ? 0.450 -3.283 8.784 1.00 83.25 210 THR A N 1
ATOM 1709 C CA . THR A 1 210 ? -0.169 -4.017 9.894 1.00 83.25 210 THR A CA 1
ATOM 1710 C C . THR A 1 210 ? -1.675 -3.756 9.886 1.00 83.25 210 THR A C 1
ATOM 1712 O O . THR A 1 210 ? -2.092 -2.618 9.646 1.00 83.25 210 THR A O 1
ATOM 1715 N N . LEU A 1 211 ? -2.464 -4.807 10.126 1.00 79.19 211 LEU A N 1
ATOM 1716 C CA . LEU A 1 211 ? -3.923 -4.795 10.302 1.00 79.19 211 LEU A CA 1
ATOM 1717 C C . LEU A 1 211 ? -4.281 -5.211 11.733 1.00 79.19 211 LEU A C 1
ATOM 1719 O O . LEU A 1 211 ? -3.487 -5.996 12.297 1.00 79.19 211 LEU A O 1
#

Foldseek 3Di:
DDDDDDDDDDDDDDDDDDDDDDDDDDDDDDDDDPDDDDDDDDDDDDDDDDDDDDDDDDDPDDDDDPDPDPLQVVLLCVCVVVVDDQVRSFVVQVVCVVPDDPPDDHDPGPVRSVVSVVVVPPDCPVVVVVVVVVVVQCVPVVSVVVQFQAQDWDDDPNHTDPPDPSNDPVLVVVQVVDPPVDHDGDKDKDWDFDQPDPPRPDTDTDIDIDD

pLDDT: mean 70.85, std 22.51, range [26.58, 95.0]

Radius of gyration: 34.03 Å; chains: 1; bounding box: 88×78×89 Å

Sequence (211 aa):
MEVTNIIEDVDNDVEEDEVEDDDVDEREMEDDEDEKIQEDVEFELIDVEYPPVAKNIDITTSDKIDFPSKEFGNFMSLLVKWDLSDACSNEILKFSKSIARDDVVLPTSVKQGRKFLDQLAKPHTSFKKIFDTIKELLSNNDIFEHCVFKFTPLYNRGQRIYSEQFNGKWWEKTQNTLPNVANILSIILYSDATTCDQIGKLSEHPVYLTL

InterPro domains:
  IPR041078 Plavaka transposase [PF18759] (126-211)

Secondary structure (DSSP, 8-state):
------------------------------------------------PPPPPPPPPP---------S-HHHHHHHHHHHHTT--HHHHHHHHHHHHHT--TT----SSHHHHHHHHHHHHSSSHHHHHHHHHHHHHHTSHHHHGGG-PPP--EEETTEEE-SSGGGSHHHHHHHTTS-TT--PPP-EEEE--EE-STTS--EE--EEEE-